Protein AF-B8RJC1-F1 (afdb_monomer_lite)

Secondary structure (DSSP, 8-state):
--TTSS-SSPPPPEEEEEEEE-GGG-EEEEEE---SS---EEEEEEE-TTT--EEEEEEEE-GGGGGPPSS------B-TTSSTTS-HHHHTSHHHHHHHHHHHHT-HHHHHHH---TTTT-SEEEEESS-GGGSSSHHHHHTT-BGGGEEEEEHHHIIIIIHHHHHHHHHHHHHTT--EEEEEEEEEE-EEE-TTS-EEE-EEEE-TT--EEEE-EEEEEEEEEETTTTEE-

Structure (mmCIF, N/CA/C/O backbone):
data_AF-B8RJC1-F1
#
_entry.id   AF-B8RJC1-F1
#
loop_
_atom_site.group_PDB
_atom_site.id
_atom_site.type_symbol
_atom_site.label_atom_id
_atom_site.label_alt_id
_atom_site.label_comp_id
_atom_site.label_asym_id
_atom_site.label_entity_id
_atom_site.label_seq_id
_atom_site.pdbx_PDB_ins_code
_atom_site.Cartn_x
_atom_site.Cartn_y
_atom_site.Cartn_z
_atom_site.occupancy
_atom_site.B_iso_or_equiv
_atom_site.auth_seq_id
_atom_site.auth_comp_id
_atom_site.auth_asym_id
_atom_site.auth_atom_id
_atom_site.pdbx_PDB_model_num
ATOM 1 N N . GLN A 1 1 ? 22.212 25.983 -23.933 1.00 48.56 1 GLN A N 1
ATOM 2 C CA . GLN A 1 1 ? 20.801 25.552 -24.006 1.00 48.56 1 GLN A CA 1
ATOM 3 C C . GLN A 1 1 ? 20.712 24.124 -23.484 1.00 48.56 1 GLN A C 1
ATOM 5 O O . GLN A 1 1 ? 21.034 23.207 -24.217 1.00 48.56 1 GLN A O 1
ATOM 10 N N . PHE A 1 2 ? 20.371 23.936 -22.205 1.00 52.34 2 PHE A N 1
ATOM 11 C CA . PHE A 1 2 ? 20.035 22.615 -21.634 1.00 52.34 2 PHE A CA 1
ATOM 12 C C . PHE A 1 2 ? 18.544 22.512 -21.261 1.00 52.34 2 PHE A C 1
ATOM 14 O O . PHE A 1 2 ? 18.047 21.418 -21.019 1.00 52.34 2 PHE A O 1
ATOM 21 N N . ASN A 1 3 ? 17.812 23.634 -21.297 1.00 53.59 3 ASN A N 1
ATOM 22 C CA . ASN A 1 3 ? 16.386 23.700 -20.961 1.00 53.59 3 ASN A CA 1
ATOM 23 C C . ASN A 1 3 ? 15.475 23.038 -22.012 1.00 53.59 3 ASN A C 1
ATOM 25 O O . ASN A 1 3 ? 14.309 22.787 -21.740 1.00 53.59 3 ASN A O 1
ATOM 29 N N . GLU A 1 4 ? 15.992 22.744 -23.207 1.00 53.72 4 GLU A N 1
ATOM 30 C CA . GLU A 1 4 ? 15.254 22.016 -24.253 1.00 53.72 4 GLU A CA 1
ATOM 31 C C . GLU A 1 4 ? 15.251 20.494 -24.023 1.00 53.72 4 GLU A C 1
ATOM 33 O O . GLU A 1 4 ? 14.452 19.784 -24.624 1.00 53.72 4 GLU A O 1
ATOM 38 N N . PHE A 1 5 ? 16.108 19.994 -23.122 1.00 56.34 5 PHE A N 1
ATOM 39 C CA . PHE A 1 5 ? 16.166 18.582 -22.719 1.00 56.34 5 PHE A CA 1
ATOM 40 C C . PHE A 1 5 ? 15.675 18.349 -21.283 1.00 56.34 5 PHE A C 1
ATOM 42 O O . PHE A 1 5 ? 15.693 17.218 -20.798 1.00 56.34 5 PHE A O 1
ATOM 49 N N . SER A 1 6 ? 15.241 19.400 -20.580 1.00 58.25 6 SER A N 1
ATOM 50 C CA . SER A 1 6 ? 14.630 19.268 -19.259 1.00 58.25 6 SER A CA 1
ATOM 51 C C . SER A 1 6 ? 13.135 19.009 -19.397 1.00 58.25 6 SER A C 1
ATOM 53 O O . SER A 1 6 ? 12.433 19.777 -20.054 1.00 58.25 6 SER A O 1
ATOM 55 N N . CYS A 1 7 ? 12.635 17.959 -18.745 1.00 60.59 7 CYS A N 1
ATOM 56 C CA . CYS A 1 7 ? 11.197 17.772 -18.581 1.00 60.59 7 CYS A CA 1
ATOM 57 C C . CYS A 1 7 ? 10.640 18.964 -17.791 1.00 60.59 7 CYS A C 1
ATOM 59 O O . CYS A 1 7 ? 11.034 19.186 -16.648 1.00 60.59 7 CYS A O 1
ATOM 61 N N . VAL A 1 8 ? 9.757 19.743 -18.417 1.00 60.03 8 VAL A N 1
ATOM 62 C CA . VAL A 1 8 ? 9.096 20.898 -17.783 1.00 60.03 8 VAL A CA 1
ATOM 63 C C . VAL A 1 8 ? 7.964 20.475 -16.846 1.00 60.03 8 VAL A C 1
ATOM 65 O O . VAL A 1 8 ? 7.575 21.239 -15.968 1.00 60.03 8 VAL A O 1
ATOM 68 N N . GLU A 1 9 ? 7.481 19.241 -16.998 1.00 60.94 9 GLU A N 1
ATOM 69 C CA . GLU A 1 9 ? 6.448 18.629 -16.169 1.00 60.94 9 GLU A CA 1
ATOM 70 C C . GLU A 1 9 ? 6.794 17.164 -15.878 1.00 60.94 9 GLU A C 1
ATOM 72 O O . GLU A 1 9 ? 7.501 16.503 -16.645 1.00 60.94 9 GLU A O 1
ATOM 77 N N . ASN A 1 10 ? 6.293 16.648 -14.755 1.00 65.19 10 ASN A N 1
ATOM 78 C CA . ASN A 1 10 ? 6.418 15.230 -14.437 1.00 65.19 10 ASN A CA 1
ATOM 79 C C . ASN A 1 10 ? 5.591 14.409 -15.430 1.00 65.19 10 ASN A C 1
ATOM 81 O O . ASN A 1 10 ? 4.405 14.669 -15.617 1.00 65.19 10 ASN A O 1
ATOM 85 N N . TRP A 1 11 ? 6.188 13.368 -16.012 1.00 69.88 11 TRP A N 1
ATOM 86 C CA . TRP A 1 11 ? 5.412 12.387 -16.765 1.00 69.88 11 TRP A CA 1
ATOM 87 C C . TRP A 1 11 ? 4.542 11.585 -15.792 1.00 69.88 11 TRP A C 1
ATOM 89 O O . TRP A 1 11 ? 5.062 10.875 -14.928 1.00 69.88 11 TRP A O 1
ATOM 99 N N . PHE A 1 12 ? 3.221 11.679 -15.942 1.00 82.69 12 PHE A N 1
ATOM 100 C CA . PHE A 1 12 ? 2.275 10.953 -15.101 1.00 82.69 12 PHE A CA 1
ATOM 101 C C . PHE A 1 12 ? 2.073 9.518 -15.589 1.00 82.69 12 PHE A C 1
ATOM 103 O O . PHE A 1 12 ? 1.817 9.259 -16.765 1.00 82.69 12 PHE A O 1
ATOM 110 N N . SER A 1 13 ? 2.176 8.568 -14.665 1.00 94.06 13 SER A N 1
ATOM 111 C CA . SER A 1 13 ? 1.730 7.196 -14.898 1.00 94.06 13 SER A CA 1
ATOM 112 C C . SER A 1 13 ? 0.217 7.127 -15.098 1.00 94.06 13 SER A C 1
ATOM 114 O O . SER A 1 13 ? -0.514 7.972 -14.581 1.00 94.06 13 SER A O 1
ATOM 116 N N . ALA A 1 14 ? -0.250 6.061 -15.736 1.00 95.56 14 ALA A N 1
ATOM 117 C CA . ALA A 1 14 ? -1.654 5.694 -15.815 1.00 95.56 14 ALA A CA 1
ATOM 118 C C . ALA A 1 14 ? -1.884 4.319 -15.173 1.00 95.56 14 ALA A C 1
ATOM 120 O O . ALA A 1 14 ? -1.008 3.451 -15.198 1.00 95.56 14 ALA A O 1
ATOM 121 N N . ALA A 1 15 ? -3.082 4.125 -14.629 1.00 97.38 15 ALA A N 1
ATOM 122 C CA . ALA A 1 15 ? -3.572 2.839 -14.159 1.00 97.38 15 ALA A CA 1
ATOM 123 C C . ALA A 1 15 ? -4.727 2.394 -15.066 1.00 97.38 15 ALA A C 1
ATOM 125 O O . ALA A 1 15 ? -5.663 3.165 -15.292 1.00 97.38 15 ALA A O 1
ATOM 126 N N . ARG A 1 16 ? -4.680 1.166 -15.592 1.00 96.38 16 ARG A N 1
ATOM 127 C CA . ARG A 1 16 ? -5.733 0.619 -16.460 1.00 96.38 16 ARG A CA 1
ATOM 128 C C . ARG A 1 16 ? -6.291 -0.684 -15.907 1.00 96.38 16 ARG A C 1
ATOM 130 O O . ARG A 1 16 ? -5.550 -1.553 -15.450 1.00 96.38 16 ARG A O 1
ATOM 137 N N . ARG A 1 17 ? -7.617 -0.812 -15.961 1.00 96.88 17 ARG A N 1
ATOM 138 C CA . ARG A 1 17 ? -8.324 -2.037 -15.577 1.00 96.88 17 ARG A CA 1
ATOM 139 C C . ARG A 1 17 ? -8.076 -3.126 -16.609 1.00 96.88 17 ARG A C 1
ATOM 141 O O . ARG A 1 17 ? -7.995 -2.843 -17.804 1.00 96.88 17 ARG A O 1
ATOM 148 N N . THR A 1 18 ? -8.027 -4.365 -16.148 1.00 97.12 18 THR A N 1
ATOM 149 C CA . THR A 1 18 ? -8.069 -5.543 -17.013 1.00 97.12 18 THR A CA 1
ATOM 150 C C . THR A 1 18 ? -9.316 -6.367 -16.701 1.00 97.12 18 THR A C 1
ATOM 152 O O . THR A 1 18 ? -9.978 -6.150 -15.689 1.00 97.12 18 THR A O 1
ATOM 155 N N . ASN A 1 19 ? -9.615 -7.347 -17.554 1.00 95.88 19 ASN A N 1
ATOM 156 C CA . ASN A 1 19 ? -10.651 -8.350 -17.288 1.00 95.88 19 ASN A CA 1
ATOM 157 C C . ASN A 1 19 ? -10.072 -9.630 -16.661 1.00 95.88 19 ASN A C 1
ATOM 159 O O . ASN A 1 19 ? -10.731 -10.666 -16.668 1.00 95.88 19 ASN A O 1
ATOM 163 N N . VAL A 1 20 ? -8.824 -9.590 -16.180 1.00 98.06 20 VAL A N 1
ATOM 164 C CA . VAL A 1 20 ? -8.157 -10.755 -15.596 1.00 98.06 20 VAL A CA 1
ATOM 165 C C . VAL A 1 20 ? -8.550 -10.843 -14.120 1.00 98.06 20 VAL A C 1
ATOM 167 O O . VAL A 1 20 ? -8.186 -9.947 -13.352 1.00 98.06 20 VAL A O 1
ATOM 170 N N . PRO A 1 21 ? -9.298 -11.880 -13.704 1.00 97.75 21 PRO A N 1
ATOM 171 C CA . PRO A 1 21 ? -9.611 -12.079 -12.298 1.00 97.75 21 PRO A CA 1
ATOM 172 C C . PRO A 1 21 ? -8.352 -12.462 -11.517 1.00 97.75 21 PRO A C 1
ATOM 174 O O . PRO A 1 21 ? -7.429 -13.078 -12.051 1.00 97.75 21 PRO A O 1
ATOM 177 N N . CYS A 1 22 ? -8.344 -12.120 -10.237 1.00 96.06 22 CYS A N 1
ATOM 178 C CA . CYS A 1 22 ? -7.376 -12.613 -9.268 1.00 96.06 22 CYS A CA 1
ATOM 179 C C . CYS A 1 22 ? -8.115 -13.040 -7.985 1.00 96.06 22 CYS A C 1
ATOM 181 O O . CYS A 1 22 ? -9.230 -13.560 -8.057 1.00 96.06 22 CYS A O 1
ATOM 183 N N . GLU A 1 23 ? -7.498 -12.877 -6.819 1.00 91.62 23 GLU A N 1
ATOM 184 C CA . GLU A 1 23 ? -7.996 -13.411 -5.550 1.00 91.62 23 GLU A CA 1
ATOM 185 C C . GLU A 1 23 ? -9.332 -12.793 -5.109 1.00 91.62 23 GLU A C 1
ATOM 187 O O . GLU A 1 23 ? -9.572 -11.607 -5.289 1.00 91.62 23 GLU A O 1
ATOM 192 N N . GLN A 1 24 ? -10.203 -13.593 -4.485 1.00 91.06 24 GLN A N 1
ATOM 193 C CA . GLN A 1 24 ? -11.371 -13.112 -3.719 1.00 91.06 24 GLN A CA 1
ATOM 194 C C . GLN A 1 24 ? -12.294 -12.109 -4.451 1.00 91.06 24 GLN A C 1
ATOM 196 O O . GLN A 1 24 ? -12.854 -11.192 -3.847 1.00 91.06 24 GLN A O 1
ATOM 201 N N . GLY A 1 25 ? -12.489 -12.290 -5.761 1.00 92.81 25 GLY A N 1
ATOM 202 C CA . GLY A 1 25 ? -13.344 -11.413 -6.573 1.00 92.81 25 GLY A CA 1
ATOM 203 C C . GLY A 1 25 ? -12.689 -10.086 -6.971 1.00 92.81 25 GLY A C 1
ATOM 204 O O . GLY A 1 25 ? -13.373 -9.199 -7.481 1.00 92.81 25 GLY A O 1
ATOM 205 N N . ALA A 1 26 ? -11.382 -9.949 -6.752 1.00 97.44 26 ALA A N 1
ATOM 206 C CA . ALA A 1 26 ? -10.564 -8.869 -7.276 1.00 97.44 26 ALA A CA 1
ATOM 207 C C . ALA A 1 26 ? -10.198 -9.098 -8.751 1.00 97.44 26 ALA A C 1
ATOM 209 O O . ALA A 1 26 ? -10.334 -10.193 -9.309 1.00 97.44 26 ALA A O 1
ATOM 210 N N . THR A 1 27 ? -9.690 -8.046 -9.384 1.00 98.19 27 THR A N 1
ATOM 211 C CA . THR A 1 27 ? -9.190 -8.087 -10.763 1.00 98.19 27 THR A CA 1
ATOM 212 C C . THR A 1 27 ? -7.859 -7.366 -10.869 1.00 98.19 27 THR A C 1
ATOM 214 O O . THR A 1 27 ? -7.578 -6.446 -10.098 1.00 98.19 27 THR A O 1
ATOM 217 N N . ILE A 1 28 ? -7.060 -7.747 -11.860 1.00 98.62 28 ILE A N 1
ATOM 218 C CA . ILE A 1 28 ? -5.773 -7.110 -12.106 1.00 98.62 28 ILE A CA 1
ATOM 219 C C . ILE A 1 28 ? -5.964 -5.688 -12.642 1.00 98.62 28 ILE A C 1
ATOM 221 O O . ILE A 1 28 ? -6.691 -5.453 -13.614 1.00 98.62 28 ILE A O 1
ATO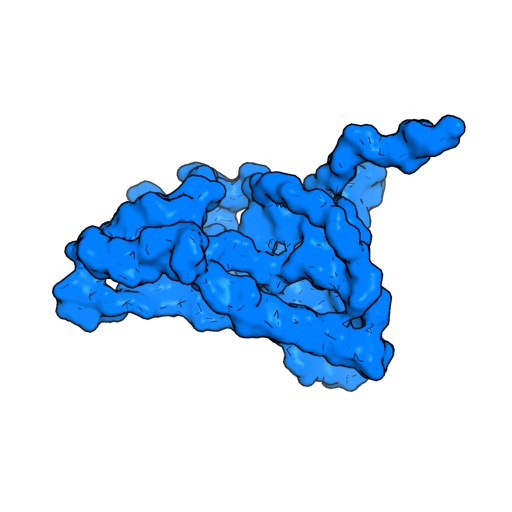M 225 N N . VAL A 1 29 ? -5.252 -4.752 -12.025 1.00 98.62 29 VAL A N 1
ATOM 226 C CA . VAL A 1 29 ? -5.013 -3.393 -12.505 1.00 98.62 29 VAL A CA 1
ATOM 227 C C . VAL A 1 29 ? -3.541 -3.274 -12.873 1.00 98.62 29 VAL A C 1
ATOM 229 O O . VAL A 1 29 ? -2.670 -3.657 -12.097 1.00 98.62 29 VAL A O 1
ATOM 232 N N . GLU A 1 30 ? -3.254 -2.731 -14.050 1.00 98.56 30 GLU A N 1
ATOM 233 C CA . GLU A 1 30 ? -1.883 -2.501 -14.505 1.00 98.56 30 GLU A CA 1
ATOM 234 C C . GLU A 1 30 ? -1.521 -1.028 -14.322 1.00 98.56 30 GLU A C 1
ATOM 236 O O . GLU A 1 30 ? -2.256 -0.151 -14.786 1.00 98.56 30 GLU A O 1
ATOM 241 N N . VAL A 1 31 ? -0.373 -0.748 -13.701 1.00 98.38 31 VAL A N 1
ATOM 242 C CA . VAL A 1 31 ? 0.194 0.606 -13.627 1.00 98.38 31 VAL A CA 1
ATOM 243 C C . VAL A 1 31 ? 1.404 0.701 -14.549 1.00 98.38 31 VAL A C 1
ATOM 245 O O . VAL A 1 31 ? 2.274 -0.175 -14.568 1.00 98.38 31 VAL A O 1
ATOM 248 N N . GLY A 1 32 ? 1.455 1.773 -15.334 1.00 97.25 32 GLY A N 1
ATOM 249 C CA . GLY A 1 32 ? 2.474 1.990 -16.353 1.00 97.25 32 GLY A CA 1
ATOM 250 C C . GLY A 1 32 ? 2.366 3.369 -16.987 1.00 97.25 32 GLY A C 1
ATOM 251 O O . GLY A 1 32 ? 1.885 4.316 -16.366 1.00 97.25 32 GLY A O 1
ATOM 252 N N . PHE A 1 33 ? 2.811 3.483 -18.235 1.00 95.50 33 PHE A N 1
ATOM 253 C CA . PHE A 1 33 ? 2.815 4.743 -18.978 1.00 95.50 33 PHE A CA 1
ATOM 254 C C . PHE A 1 33 ? 2.019 4.603 -20.270 1.00 95.50 33 PHE A C 1
ATOM 256 O O . PHE A 1 33 ? 2.311 3.734 -21.087 1.00 95.50 33 PHE A O 1
ATOM 263 N N . ASP A 1 34 ? 1.023 5.457 -20.476 1.00 92.19 34 ASP A N 1
ATOM 264 C CA . ASP A 1 34 ? 0.298 5.488 -21.744 1.00 92.19 34 ASP A CA 1
ATOM 265 C C . ASP A 1 34 ? 1.141 6.205 -22.811 1.00 92.19 34 ASP A C 1
ATOM 267 O O . ASP A 1 34 ? 1.479 7.380 -22.671 1.00 92.19 34 ASP A O 1
ATOM 271 N N . MET A 1 35 ? 1.523 5.474 -23.862 1.00 90.75 35 MET A N 1
ATOM 272 C CA . MET A 1 35 ? 2.227 5.995 -25.038 1.00 90.75 35 MET A CA 1
ATOM 273 C C . MET A 1 35 ? 1.424 5.738 -26.323 1.00 90.75 35 MET A C 1
ATOM 275 O O . MET A 1 35 ? 1.998 5.489 -27.389 1.00 90.75 35 MET A O 1
ATOM 279 N N . GLY A 1 36 ? 0.092 5.729 -26.227 1.00 89.75 36 GLY A N 1
ATOM 280 C CA . GLY A 1 36 ? -0.821 5.457 -27.332 1.00 89.75 36 GLY A CA 1
ATOM 281 C C . GLY A 1 36 ? -0.914 3.963 -27.628 1.00 89.75 36 GLY A C 1
ATOM 282 O O . GLY A 1 36 ? -1.686 3.240 -27.011 1.00 89.75 36 GLY A O 1
ATOM 283 N N . THR A 1 37 ? -0.125 3.462 -28.581 1.00 92.88 37 THR A N 1
ATOM 284 C CA . THR A 1 37 ? -0.177 2.034 -28.961 1.00 92.88 37 THR A CA 1
ATOM 285 C C . THR A 1 37 ? 0.596 1.120 -28.011 1.00 92.88 37 THR A C 1
ATOM 287 O O . THR A 1 37 ? 0.511 -0.103 -28.120 1.00 92.88 37 THR A O 1
ATOM 290 N N . ARG A 1 38 ? 1.377 1.694 -27.089 1.00 94.00 38 ARG A N 1
ATOM 291 C CA . ARG A 1 38 ? 2.201 0.961 -26.124 1.00 94.00 38 ARG A CA 1
ATOM 292 C C . ARG A 1 38 ? 1.856 1.383 -24.709 1.00 94.00 38 ARG A C 1
ATOM 294 O O . ARG A 1 38 ? 1.623 2.557 -24.448 1.00 94.00 38 ARG A O 1
ATOM 301 N N . PHE A 1 39 ? 1.933 0.416 -23.804 1.00 95.38 39 PHE A N 1
ATOM 302 C CA . PHE A 1 39 ? 1.795 0.633 -22.372 1.00 95.38 39 PHE A CA 1
ATOM 303 C C . PHE A 1 39 ? 2.937 -0.087 -21.650 1.00 95.38 39 PHE A C 1
ATOM 305 O O . PHE A 1 39 ? 2.794 -1.269 -21.328 1.00 95.38 39 PHE A O 1
ATOM 312 N N . PRO A 1 40 ? 4.109 0.553 -21.461 1.00 95.50 40 PRO A N 1
ATOM 313 C CA . PRO A 1 40 ? 5.158 0.013 -20.615 1.00 95.50 40 PRO A CA 1
ATOM 314 C C . PRO A 1 40 ? 4.626 -0.070 -19.192 1.00 95.50 40 PRO A C 1
ATOM 316 O O . PRO A 1 40 ? 4.534 0.925 -18.472 1.00 95.50 40 PRO A O 1
ATOM 319 N N . LYS A 1 41 ? 4.212 -1.278 -18.834 1.00 96.56 41 LYS A N 1
ATOM 320 C CA . LYS A 1 41 ? 3.767 -1.634 -17.500 1.00 96.56 41 LYS A CA 1
ATOM 321 C C . LYS A 1 41 ? 4.971 -1.768 -16.580 1.00 96.56 41 LYS A C 1
ATOM 323 O O . LYS A 1 41 ? 6.001 -2.293 -16.996 1.00 96.56 41 LYS A O 1
ATOM 328 N N . ILE A 1 42 ? 4.808 -1.341 -15.334 1.00 97.31 42 ILE A N 1
ATOM 329 C CA . ILE A 1 42 ? 5.830 -1.495 -14.294 1.00 97.31 42 ILE A CA 1
ATOM 330 C C . ILE A 1 42 ? 5.362 -2.363 -13.125 1.00 97.31 42 ILE A C 1
ATOM 332 O O . ILE A 1 42 ? 6.198 -2.946 -12.445 1.00 97.31 42 ILE A O 1
ATOM 336 N N . MET A 1 43 ? 4.049 -2.480 -12.902 1.00 98.31 43 MET A N 1
ATOM 337 C CA . MET A 1 43 ? 3.496 -3.377 -11.888 1.00 98.31 43 MET A CA 1
ATOM 338 C C . MET A 1 43 ? 2.065 -3.814 -12.207 1.00 98.31 43 MET A C 1
ATOM 340 O O . MET A 1 43 ? 1.293 -3.063 -12.813 1.00 98.31 43 MET A O 1
ATOM 344 N N . ASP A 1 44 ? 1.731 -5.024 -11.765 1.00 98.69 44 ASP A N 1
ATOM 345 C CA . ASP A 1 44 ? 0.367 -5.552 -11.689 1.00 98.69 44 ASP A CA 1
ATOM 346 C C . ASP A 1 44 ? -0.134 -5.470 -10.250 1.00 98.69 44 ASP A C 1
ATOM 348 O O . ASP A 1 44 ? 0.621 -5.735 -9.318 1.00 98.69 44 ASP A O 1
ATOM 352 N N . ILE A 1 45 ? -1.411 -5.155 -10.068 1.00 98.69 45 ILE A N 1
ATOM 353 C CA . ILE A 1 45 ? -2.045 -4.992 -8.759 1.00 98.69 45 ILE A CA 1
ATOM 354 C C . ILE A 1 45 ? -3.320 -5.828 -8.740 1.00 98.69 45 ILE A C 1
ATOM 356 O O . ILE A 1 45 ? -4.212 -5.609 -9.557 1.00 98.69 45 ILE A O 1
ATOM 360 N N . CYS A 1 46 ? -3.436 -6.762 -7.800 1.00 98.44 46 CYS A N 1
ATOM 361 C CA . CYS A 1 46 ? -4.682 -7.482 -7.560 1.00 98.44 46 CYS A CA 1
ATOM 362 C C . CYS A 1 46 ? -5.588 -6.657 -6.636 1.00 98.44 46 CYS A C 1
ATOM 364 O O . CYS A 1 46 ? -5.408 -6.663 -5.418 1.00 98.44 46 CYS A O 1
ATOM 366 N N . HIS A 1 47 ? -6.533 -5.917 -7.224 1.00 98.19 47 HIS A N 1
ATOM 367 C CA . HIS A 1 47 ? -7.334 -4.918 -6.514 1.00 98.19 47 HIS A CA 1
ATOM 368 C C . HIS A 1 47 ? -8.798 -5.334 -6.356 1.00 98.19 47 HIS A C 1
ATOM 370 O O . HIS A 1 47 ? -9.482 -5.656 -7.334 1.00 98.19 47 HIS A O 1
ATOM 376 N N . ASN A 1 48 ? -9.298 -5.268 -5.123 1.00 97.31 48 ASN A N 1
ATOM 377 C CA . ASN A 1 48 ? -10.696 -5.508 -4.803 1.00 97.31 48 ASN A CA 1
ATOM 378 C C . ASN A 1 48 ? -11.480 -4.186 -4.742 1.00 97.31 48 ASN A C 1
ATOM 380 O O . ASN A 1 48 ? -11.379 -3.429 -3.778 1.00 97.31 48 ASN A O 1
ATOM 384 N N . TYR A 1 49 ? -12.332 -3.934 -5.738 1.00 96.25 49 TYR A N 1
ATOM 385 C CA . TYR A 1 49 ? -13.140 -2.707 -5.810 1.00 96.25 49 TYR A CA 1
ATOM 386 C C . TYR A 1 49 ? -14.194 -2.570 -4.706 1.00 96.25 49 TYR A C 1
ATOM 388 O O . TYR A 1 49 ? -14.706 -1.474 -4.483 1.00 96.25 49 TYR A O 1
ATOM 396 N N . ARG A 1 50 ? -14.557 -3.668 -4.034 1.00 95.62 50 ARG A N 1
ATOM 397 C CA . ARG A 1 50 ? -15.583 -3.666 -2.987 1.00 95.62 50 ARG A CA 1
ATOM 398 C C . ARG A 1 50 ? -14.989 -3.353 -1.620 1.00 95.62 50 ARG A C 1
ATOM 400 O O . ARG A 1 50 ? -15.588 -2.588 -0.872 1.00 95.62 50 ARG A O 1
ATOM 407 N N . THR A 1 51 ? -13.836 -3.940 -1.303 1.00 96.44 51 THR A N 1
ATOM 408 C CA . THR A 1 51 ? -13.174 -3.809 0.007 1.00 96.44 51 THR A CA 1
ATOM 409 C C . THR A 1 51 ? -11.981 -2.856 -0.010 1.00 96.44 51 THR A C 1
ATOM 411 O O . THR A 1 51 ? -11.435 -2.552 1.044 1.00 96.44 51 THR A O 1
ATOM 414 N N . PHE A 1 52 ? -11.565 -2.367 -1.181 1.00 97.31 52 PHE A N 1
ATOM 415 C CA . PHE A 1 52 ? -10.357 -1.556 -1.402 1.00 97.31 52 PHE A CA 1
ATOM 416 C C . PHE A 1 52 ? -9.048 -2.222 -0.973 1.00 97.31 52 PHE A C 1
ATOM 418 O O . PHE A 1 52 ? -8.026 -1.549 -0.849 1.00 97.31 52 PHE A O 1
ATOM 425 N N . GLU A 1 53 ? -9.068 -3.535 -0.763 1.00 96.00 53 GLU A N 1
ATOM 426 C CA . GLU A 1 53 ? -7.872 -4.314 -0.488 1.00 96.00 53 GLU A CA 1
ATOM 427 C C . GLU A 1 53 ? -7.043 -4.495 -1.766 1.00 96.00 53 GLU A C 1
ATOM 429 O O . GLU A 1 53 ? -7.574 -4.758 -2.849 1.00 96.00 53 GLU A O 1
ATOM 434 N N . ASN A 1 54 ? -5.727 -4.363 -1.620 1.00 96.88 54 ASN A N 1
ATOM 435 C CA . ASN A 1 54 ? -4.747 -4.687 -2.648 1.00 96.88 54 ASN A CA 1
ATOM 436 C C . ASN A 1 54 ? -4.051 -5.984 -2.212 1.00 96.88 54 ASN A C 1
ATOM 438 O O . ASN A 1 54 ? -3.113 -5.941 -1.419 1.00 96.88 54 ASN A O 1
ATOM 442 N N . HIS A 1 55 ? -4.540 -7.139 -2.673 1.00 96.31 55 HIS A N 1
ATOM 443 C CA . HIS A 1 55 ? -4.110 -8.445 -2.150 1.00 96.31 55 HIS A CA 1
ATOM 444 C C . HIS A 1 55 ? -2.618 -8.706 -2.380 1.00 96.31 55 HIS A C 1
ATOM 446 O O . HIS A 1 55 ? -1.916 -9.212 -1.500 1.00 96.31 55 HIS A O 1
ATOM 452 N N . TRP A 1 56 ? -2.139 -8.351 -3.569 1.00 97.88 56 TRP A N 1
ATOM 453 C CA . TRP A 1 56 ? -0.730 -8.393 -3.917 1.00 97.88 56 TRP A CA 1
ATOM 454 C C . TRP A 1 56 ? -0.424 -7.454 -5.075 1.00 97.88 56 TRP A C 1
ATOM 456 O O . TRP A 1 56 ? -1.298 -7.081 -5.864 1.00 97.88 56 TRP A O 1
ATOM 466 N N . ILE A 1 57 ? 0.852 -7.113 -5.180 1.00 98.62 57 ILE A N 1
ATOM 467 C CA . ILE A 1 57 ? 1.444 -6.320 -6.241 1.00 98.62 57 ILE A CA 1
ATOM 468 C C . ILE A 1 57 ? 2.652 -7.064 -6.761 1.00 98.62 57 ILE A C 1
ATOM 470 O O . ILE A 1 57 ? 3.507 -7.506 -5.994 1.00 98.62 57 ILE A O 1
ATOM 474 N N . LYS A 1 58 ? 2.699 -7.197 -8.080 1.00 98.62 58 LYS A N 1
ATOM 475 C CA . LYS A 1 58 ? 3.759 -7.882 -8.796 1.00 98.62 58 LYS A CA 1
ATOM 476 C C . LYS A 1 58 ? 4.609 -6.867 -9.544 1.00 98.62 58 LYS A C 1
ATOM 478 O O . LYS A 1 58 ? 4.094 -6.131 -10.382 1.00 98.62 58 LYS A O 1
ATOM 483 N N . HIS A 1 59 ? 5.907 -6.883 -9.280 1.00 98.31 59 HIS A N 1
ATOM 484 C CA . HIS A 1 59 ? 6.931 -6.171 -10.048 1.00 98.31 59 HIS A CA 1
ATOM 485 C C . HIS A 1 59 ? 8.187 -7.050 -10.148 1.00 98.31 59 HIS A C 1
ATOM 487 O O . HIS A 1 59 ? 8.131 -8.245 -9.856 1.00 98.31 59 HIS A O 1
ATOM 493 N N . GLU A 1 60 ? 9.316 -6.504 -10.592 1.00 97.06 60 GLU A N 1
ATOM 494 C CA . GLU A 1 60 ? 10.576 -7.246 -10.686 1.00 97.06 60 GLU A CA 1
ATOM 495 C C . GLU A 1 60 ? 11.691 -6.595 -9.869 1.00 97.06 60 GLU A C 1
ATOM 497 O O . GLU A 1 60 ? 11.642 -5.402 -9.579 1.00 97.06 60 GLU A O 1
ATOM 502 N N . PHE A 1 61 ? 12.706 -7.393 -9.540 1.00 97.25 61 PHE A N 1
ATOM 503 C CA . PHE A 1 61 ? 14.037 -6.915 -9.196 1.00 97.25 61 PHE A CA 1
ATOM 504 C C . PHE A 1 61 ? 15.075 -7.544 -10.121 1.00 97.25 61 PHE A C 1
ATOM 506 O O . PHE A 1 61 ? 14.989 -8.706 -10.515 1.00 97.25 61 PHE A O 1
ATOM 513 N N . HIS A 1 62 ? 16.110 -6.768 -10.405 1.00 94.81 62 HIS A N 1
ATOM 514 C CA . HIS A 1 62 ? 17.367 -7.212 -10.995 1.00 94.81 62 HIS A CA 1
ATOM 515 C C . HIS A 1 62 ? 18.496 -6.334 -10.453 1.00 94.81 62 HIS A C 1
ATOM 517 O O . HIS A 1 62 ? 18.225 -5.310 -9.830 1.00 94.81 62 HIS A O 1
ATOM 523 N N . VAL A 1 63 ? 19.753 -6.678 -10.737 1.00 94.44 63 VAL A N 1
ATOM 524 C CA . VAL A 1 63 ? 20.949 -6.042 -10.145 1.00 94.44 63 VAL A CA 1
ATOM 525 C C . VAL A 1 63 ? 20.951 -4.505 -10.098 1.00 94.44 63 VAL A C 1
ATOM 527 O O . VAL A 1 63 ? 21.441 -3.926 -9.137 1.00 94.44 63 VAL A O 1
ATOM 530 N N . ALA A 1 64 ? 20.359 -3.822 -11.082 1.00 94.25 64 ALA A N 1
ATOM 531 C CA . ALA A 1 64 ? 20.348 -2.358 -11.122 1.00 94.25 64 ALA A CA 1
ATOM 532 C C . ALA A 1 64 ? 19.375 -1.709 -10.120 1.00 94.25 64 ALA A C 1
ATOM 534 O O . ALA A 1 64 ? 19.447 -0.502 -9.910 1.00 94.25 64 ALA A O 1
ATOM 535 N N . HIS A 1 65 ? 18.482 -2.482 -9.496 1.00 93.44 65 HIS A N 1
ATOM 536 C CA . HIS A 1 65 ? 17.514 -1.974 -8.523 1.00 93.44 65 HIS A CA 1
ATOM 537 C C . HIS A 1 65 ? 18.166 -1.474 -7.228 1.00 93.44 65 HIS A C 1
ATOM 539 O O . HIS A 1 65 ? 17.600 -0.609 -6.576 1.00 93.44 65 HIS A O 1
ATOM 545 N N . ASP A 1 66 ? 19.371 -1.940 -6.884 1.00 93.25 66 ASP A N 1
ATOM 546 C CA . ASP A 1 66 ? 20.151 -1.399 -5.755 1.00 93.25 66 ASP A CA 1
ATOM 547 C C . ASP A 1 66 ? 20.770 -0.023 -6.089 1.00 93.25 66 ASP A C 1
ATOM 549 O O . ASP A 1 66 ? 21.125 0.753 -5.208 1.00 93.25 66 ASP A O 1
ATOM 553 N N . GLY A 1 67 ? 20.832 0.323 -7.381 1.00 93.81 67 GLY A N 1
ATOM 554 C CA . GLY A 1 67 ? 21.285 1.615 -7.901 1.00 93.81 67 GLY A CA 1
ATOM 555 C C . GLY A 1 67 ? 20.147 2.569 -8.276 1.00 93.81 67 GLY A C 1
ATOM 556 O O . GLY A 1 67 ? 20.318 3.377 -9.191 1.00 93.81 67 GLY A O 1
ATOM 557 N N . PHE A 1 68 ? 18.978 2.459 -7.636 1.00 95.50 68 PHE A N 1
ATOM 558 C CA . PHE A 1 68 ? 17.820 3.309 -7.924 1.00 95.50 68 PHE A CA 1
ATOM 559 C C . PHE A 1 68 ? 18.124 4.810 -7.756 1.00 95.50 68 PHE A C 1
ATOM 561 O O . PHE A 1 68 ? 18.954 5.226 -6.941 1.00 95.50 68 PHE A O 1
ATOM 568 N N . GLN A 1 69 ? 17.427 5.647 -8.528 1.00 95.44 69 GLN A N 1
ATOM 569 C CA . GLN A 1 69 ? 17.623 7.094 -8.522 1.00 95.44 69 GLN A CA 1
ATOM 570 C C . GLN A 1 69 ? 17.303 7.701 -7.146 1.00 95.44 69 GLN A C 1
ATOM 572 O O . GLN A 1 69 ? 16.233 7.474 -6.584 1.00 95.44 69 GLN A O 1
ATOM 577 N N . GLN A 1 70 ? 18.213 8.530 -6.634 1.00 94.88 70 GLN A N 1
ATOM 578 C CA . GLN A 1 70 ? 18.055 9.240 -5.362 1.00 94.88 70 GLN A CA 1
ATOM 579 C C . GLN A 1 70 ? 17.493 10.651 -5.561 1.00 94.88 70 GLN A C 1
ATOM 581 O O . GLN A 1 70 ? 17.596 11.233 -6.642 1.00 94.88 70 GLN A O 1
ATOM 586 N N . GLY A 1 71 ? 16.921 11.224 -4.498 1.00 92.19 71 GLY A N 1
ATOM 587 C CA . GLY A 1 71 ? 16.486 12.626 -4.487 1.00 92.19 71 GLY A CA 1
ATOM 588 C C . GLY A 1 71 ? 15.320 12.944 -5.429 1.00 92.19 71 GLY A C 1
ATOM 589 O O . GLY A 1 71 ? 15.140 14.097 -5.809 1.00 92.19 71 GLY A O 1
ATOM 590 N N . VAL A 1 72 ? 14.531 11.938 -5.823 1.00 90.44 72 VAL A N 1
ATOM 591 C CA . VAL A 1 72 ? 13.381 12.117 -6.719 1.00 90.44 72 VAL A CA 1
ATOM 592 C C . VAL A 1 72 ? 12.250 12.843 -5.980 1.00 90.44 72 VAL A C 1
ATOM 594 O O . VAL A 1 72 ? 11.741 12.288 -4.993 1.00 90.44 72 VAL A O 1
ATOM 597 N N . PRO A 1 73 ? 11.798 14.023 -6.460 1.00 88.94 73 PRO A N 1
ATOM 598 C CA . PRO A 1 73 ? 10.671 14.742 -5.877 1.00 88.94 73 PRO A CA 1
ATOM 599 C C . PRO A 1 73 ? 9.445 13.844 -5.745 1.00 88.94 73 PRO A C 1
ATOM 601 O O . PRO A 1 73 ? 9.123 13.085 -6.658 1.00 88.94 73 PRO A O 1
ATOM 604 N N . ARG A 1 74 ? 8.772 13.922 -4.597 1.00 88.88 74 ARG A N 1
ATOM 605 C CA . ARG A 1 74 ? 7.617 13.083 -4.277 1.00 88.88 74 ARG A CA 1
ATOM 606 C C . ARG A 1 74 ? 6.319 13.864 -4.533 1.00 88.88 74 ARG A C 1
ATOM 608 O O . ARG A 1 74 ? 6.038 14.769 -3.751 1.00 88.88 74 ARG A O 1
ATOM 615 N N . PRO A 1 75 ? 5.546 13.545 -5.588 1.00 91.44 75 PRO A N 1
ATOM 616 C CA . PRO A 1 75 ? 4.231 14.141 -5.804 1.00 91.44 75 PRO A CA 1
ATOM 617 C C . PRO A 1 75 ? 3.177 13.578 -4.834 1.00 91.44 75 PRO A C 1
ATOM 619 O O . PRO A 1 75 ? 3.461 12.709 -4.002 1.00 91.44 75 PRO A O 1
ATOM 622 N N . ASP A 1 76 ? 1.953 14.089 -4.950 1.00 93.12 76 ASP A N 1
ATOM 623 C CA . ASP A 1 76 ? 0.797 13.599 -4.201 1.00 93.12 76 ASP A CA 1
ATOM 624 C C . ASP A 1 76 ? 0.325 12.216 -4.668 1.00 93.12 76 ASP A C 1
ATOM 626 O O . ASP A 1 76 ? 0.684 11.728 -5.738 1.00 93.12 76 ASP A O 1
ATOM 630 N N . TRP A 1 77 ? -0.504 11.580 -3.838 1.00 95.94 77 TRP A N 1
ATOM 631 C CA . TRP A 1 77 ? -1.090 10.280 -4.146 1.00 95.94 77 TRP A CA 1
ATOM 632 C C . TRP A 1 77 ? -2.251 10.384 -5.140 1.00 95.94 77 TRP A C 1
ATOM 634 O O . TRP A 1 77 ? -3.092 11.280 -5.050 1.00 95.94 77 TRP A O 1
ATOM 644 N N . HIS A 1 78 ? -2.353 9.399 -6.027 1.00 94.75 78 HIS A N 1
ATOM 645 C CA . HIS A 1 78 ? -3.390 9.283 -7.043 1.00 94.75 78 HIS A CA 1
ATOM 646 C C . HIS A 1 78 ? -4.410 8.201 -6.669 1.00 94.75 78 HIS A C 1
ATOM 648 O O . HIS A 1 78 ? -4.062 7.049 -6.411 1.00 94.75 78 HIS A O 1
ATOM 654 N N . GLN A 1 79 ? -5.691 8.566 -6.648 1.00 95.38 79 GLN A N 1
ATOM 655 C CA . GLN A 1 79 ? -6.791 7.622 -6.409 1.00 95.38 79 GLN A CA 1
ATOM 656 C C . GLN A 1 79 ? -7.438 7.145 -7.713 1.00 95.38 79 GLN A C 1
ATOM 658 O O . GLN A 1 79 ? -7.859 5.996 -7.806 1.00 95.38 79 GLN A O 1
ATOM 663 N N . GLY A 1 80 ? -7.539 8.024 -8.716 1.00 93.75 80 GLY A N 1
ATOM 664 C CA . GLY A 1 80 ? -8.389 7.778 -9.880 1.00 93.75 80 GLY A CA 1
ATOM 665 C C . GLY A 1 80 ? -9.830 7.470 -9.458 1.00 93.75 80 GLY A C 1
ATOM 666 O O . GLY A 1 80 ? -10.355 8.061 -8.516 1.00 93.75 80 GLY A O 1
ATOM 667 N N . ASP A 1 81 ? -10.448 6.508 -10.133 1.00 94.50 81 ASP A N 1
ATOM 668 C CA . ASP A 1 81 ? -11.797 6.005 -9.861 1.00 94.50 81 ASP A CA 1
ATOM 669 C C . ASP A 1 81 ? -11.782 4.592 -9.236 1.00 94.50 81 ASP A C 1
ATOM 671 O O . ASP A 1 81 ? -12.771 3.863 -9.335 1.00 94.50 81 ASP A O 1
ATOM 675 N N . PHE A 1 82 ? -10.657 4.175 -8.639 1.00 96.94 82 PHE A N 1
ATOM 676 C CA . PHE A 1 82 ? -10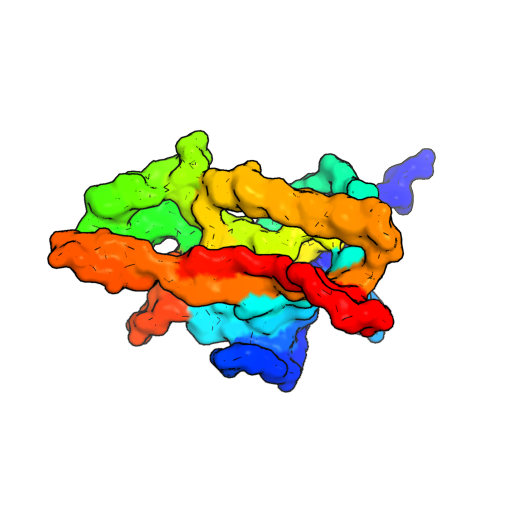.467 2.811 -8.130 1.00 96.94 82 PHE A CA 1
ATOM 677 C C . PHE A 1 82 ? -11.114 2.590 -6.756 1.00 96.94 82 PHE A C 1
ATOM 679 O O . PHE A 1 82 ? -11.758 1.569 -6.544 1.00 96.94 82 PHE A O 1
ATOM 686 N N . GLN A 1 83 ? -11.043 3.572 -5.855 1.00 96.44 83 GLN A N 1
ATOM 687 C CA . GLN A 1 83 ? -11.717 3.542 -4.552 1.00 96.44 83 GLN A CA 1
ATOM 688 C C . GLN A 1 83 ? -12.918 4.496 -4.542 1.00 96.44 83 GLN A C 1
ATOM 690 O O . GLN A 1 83 ? -12.814 5.657 -4.147 1.00 96.44 83 GLN A O 1
ATOM 695 N N . GLN A 1 84 ? -14.066 4.042 -5.044 1.00 94.69 84 GLN A N 1
ATOM 696 C CA . GLN A 1 84 ? -15.223 4.915 -5.274 1.00 94.69 84 GLN A CA 1
ATOM 697 C C . GLN A 1 84 ? -16.016 5.250 -4.002 1.00 94.69 84 GLN A C 1
ATOM 699 O O . GLN A 1 84 ? -16.137 4.457 -3.069 1.00 94.69 84 GLN A O 1
ATOM 704 N N . GLY A 1 85 ? -16.612 6.443 -3.979 1.00 94.31 85 GLY A N 1
ATOM 705 C CA . GLY A 1 85 ? -17.479 6.884 -2.882 1.00 94.31 85 GLY A CA 1
ATOM 706 C C . GLY A 1 85 ? -16.740 7.312 -1.610 1.00 94.31 85 GLY A C 1
ATOM 707 O O . GLY A 1 85 ? -17.389 7.565 -0.600 1.00 94.31 85 GLY A O 1
ATOM 708 N N . VAL A 1 86 ? -15.407 7.409 -1.646 1.00 96.19 86 VAL A N 1
ATOM 709 C CA . VAL A 1 86 ? -14.580 7.907 -0.537 1.00 96.19 86 VAL A CA 1
ATOM 710 C C . VAL A 1 86 ? -13.461 8.807 -1.045 1.00 96.19 86 VAL A C 1
ATOM 712 O O . VAL A 1 86 ? -13.001 8.682 -2.178 1.00 96.19 86 VAL A O 1
ATOM 715 N N . ASN A 1 87 ? -12.985 9.694 -0.175 1.00 97.12 87 ASN A N 1
ATOM 716 C CA . ASN A 1 87 ? -11.693 10.346 -0.342 1.00 97.12 87 ASN A CA 1
ATOM 717 C C . ASN A 1 87 ? -10.663 9.541 0.458 1.00 97.12 87 ASN A C 1
ATOM 719 O O . ASN A 1 87 ? -10.586 9.693 1.677 1.00 97.12 87 ASN A O 1
ATOM 723 N N . VAL A 1 88 ? -9.886 8.683 -0.210 1.00 97.62 88 VAL A N 1
ATOM 724 C CA . VAL A 1 88 ? -8.936 7.785 0.467 1.00 97.62 88 VAL A CA 1
ATOM 725 C C . VAL A 1 88 ? -7.881 8.580 1.227 1.00 97.62 88 VAL A C 1
ATOM 727 O O . VAL A 1 88 ? -7.520 8.217 2.342 1.00 97.62 88 VAL A O 1
ATOM 730 N N . ASN A 1 89 ? -7.441 9.718 0.690 1.00 97.38 89 ASN A N 1
ATOM 731 C CA . ASN A 1 89 ? -6.468 10.566 1.370 1.00 97.38 89 ASN A CA 1
ATOM 732 C C . ASN A 1 89 ? -6.986 11.073 2.727 1.00 97.38 89 ASN A C 1
ATOM 734 O O . ASN A 1 89 ? -6.228 11.126 3.694 1.00 97.38 89 ASN A O 1
ATOM 738 N N . LEU A 1 90 ? -8.283 11.389 2.820 1.00 98.00 90 LEU A N 1
ATOM 739 C CA . LEU A 1 90 ? -8.919 11.784 4.077 1.00 98.00 90 LEU A CA 1
ATOM 740 C C . LEU A 1 90 ? -8.930 10.639 5.099 1.00 98.00 90 LEU A C 1
ATOM 742 O O . LEU A 1 90 ? -8.699 10.901 6.280 1.00 98.00 90 LEU A O 1
ATOM 746 N N . LEU A 1 91 ? -9.148 9.392 4.664 1.00 98.31 91 LEU A N 1
ATOM 747 C CA . LEU A 1 91 ? -9.167 8.206 5.538 1.00 98.31 91 LEU A CA 1
ATOM 748 C C . LEU A 1 91 ? -7.847 8.016 6.294 1.00 98.31 91 LEU A C 1
ATOM 750 O O . LEU A 1 91 ? -7.844 7.603 7.449 1.00 98.31 91 LEU A O 1
ATOM 754 N N . TYR A 1 92 ? -6.731 8.396 5.670 1.00 98.31 92 TYR A N 1
ATOM 755 C CA . TYR A 1 92 ? -5.399 8.331 6.267 1.00 98.31 92 TYR A CA 1
ATOM 756 C C . TYR A 1 92 ? -5.072 9.479 7.228 1.00 98.31 92 TYR A C 1
ATOM 758 O O . TYR A 1 92 ? -4.010 9.465 7.847 1.00 98.31 92 TYR A O 1
ATOM 766 N N . THR A 1 93 ? -5.943 10.472 7.405 1.00 98.25 93 THR A N 1
ATOM 767 C CA . THR A 1 93 ? -5.683 11.538 8.385 1.00 98.25 93 THR A CA 1
ATOM 768 C C . THR A 1 93 ? -5.875 11.030 9.814 1.00 98.25 93 THR A C 1
ATOM 770 O O . THR A 1 93 ? -6.811 10.284 10.090 1.00 98.25 93 THR A O 1
ATOM 773 N N . VAL A 1 94 ? -5.029 11.481 10.746 1.00 98.31 94 VAL A N 1
ATOM 774 C CA . VAL A 1 94 ? -5.104 11.136 12.184 1.00 98.31 94 VAL A CA 1
ATOM 775 C C . VAL A 1 94 ? -6.522 11.324 12.733 1.00 98.31 94 VAL A C 1
ATOM 777 O O . VAL A 1 94 ? -7.071 10.434 13.378 1.00 98.31 94 VAL A O 1
ATOM 780 N N . ASN A 1 95 ? -7.153 12.458 12.416 1.00 98.25 95 ASN A N 1
ATOM 781 C CA . ASN A 1 95 ? -8.505 12.768 12.879 1.00 98.25 95 ASN A CA 1
ATOM 782 C C . ASN A 1 95 ? -9.544 11.780 12.334 1.00 98.25 95 ASN A C 1
ATOM 784 O O . ASN A 1 95 ? -10.405 11.322 13.084 1.00 98.25 95 ASN A O 1
ATOM 788 N N . ARG A 1 96 ? -9.466 11.426 11.045 1.00 98.38 96 ARG A N 1
ATOM 789 C CA . ARG A 1 96 ? -10.411 10.478 10.447 1.00 98.38 96 ARG A CA 1
ATOM 790 C C . ARG A 1 96 ? -10.200 9.057 10.962 1.00 98.38 96 ARG A C 1
ATOM 792 O O . ARG A 1 96 ? -11.186 8.366 11.214 1.00 98.38 96 ARG A O 1
ATOM 799 N N . GLN A 1 97 ? -8.950 8.647 11.174 1.00 98.56 97 GLN A N 1
ATOM 800 C CA . GLN A 1 97 ? -8.628 7.365 11.803 1.00 98.56 97 GLN A CA 1
ATOM 801 C C . GLN A 1 97 ? -9.239 7.286 13.201 1.00 98.56 97 GLN A C 1
ATOM 803 O O . GLN A 1 97 ? -9.985 6.356 13.477 1.00 98.56 97 GLN A O 1
ATOM 808 N N . ARG A 1 98 ? -9.026 8.299 14.049 1.00 98.62 98 ARG A N 1
ATOM 809 C CA . ARG A 1 98 ? -9.622 8.361 15.394 1.00 98.62 98 ARG A CA 1
ATOM 810 C C . ARG A 1 98 ? -11.140 8.254 15.374 1.00 98.62 98 ARG A C 1
ATOM 812 O O . ARG A 1 98 ? -11.692 7.462 16.124 1.00 98.62 98 ARG A O 1
ATOM 819 N N . GLN A 1 99 ? -11.812 8.999 14.496 1.00 98.44 99 GLN A N 1
ATOM 820 C CA . GLN A 1 99 ? -13.272 8.931 14.359 1.00 98.44 99 GLN A CA 1
ATOM 821 C C . GLN A 1 99 ? -13.753 7.523 13.988 1.00 98.44 99 GLN A C 1
ATOM 823 O O . GLN A 1 99 ? -14.699 7.012 14.580 1.00 98.44 99 GLN A O 1
ATOM 828 N N . THR A 1 100 ? -13.093 6.895 13.017 1.00 98.25 100 THR A N 1
ATOM 829 C CA . THR A 1 100 ? -13.471 5.567 12.511 1.00 98.25 100 THR A CA 1
ATOM 830 C C . THR A 1 100 ? -13.190 4.473 13.546 1.00 98.25 100 THR A C 1
ATOM 832 O O . THR A 1 100 ? -14.012 3.586 13.782 1.00 98.25 100 THR A O 1
ATOM 835 N N . LEU A 1 101 ? -12.054 4.568 14.236 1.00 98.44 101 LEU A N 1
ATOM 836 C CA . LEU A 1 101 ? -11.674 3.645 15.301 1.00 98.44 101 LEU A CA 1
ATOM 837 C C . LEU A 1 101 ? -12.550 3.817 16.540 1.00 98.44 101 LEU A C 1
ATOM 839 O O . LEU A 1 101 ? -12.910 2.824 17.151 1.00 98.44 101 LEU A O 1
ATOM 843 N N . ALA A 1 102 ? -12.962 5.036 16.889 1.00 98.50 102 ALA A N 1
ATOM 844 C CA . ALA A 1 102 ? -13.866 5.259 18.015 1.00 98.50 102 ALA A CA 1
ATOM 845 C C . ALA A 1 102 ? -15.216 4.558 17.809 1.00 98.50 102 ALA A C 1
ATOM 847 O O . ALA A 1 102 ? -15.766 4.008 18.761 1.00 98.50 102 ALA A O 1
ATOM 848 N N . GLN A 1 103 ? -15.717 4.528 16.568 1.00 97.38 103 GLN A N 1
ATOM 849 C CA . GLN A 1 103 ? -16.912 3.760 16.204 1.00 97.38 103 GLN A CA 1
ATOM 850 C C . GLN A 1 103 ? -16.670 2.253 16.334 1.00 97.38 103 GLN A C 1
ATOM 852 O O . GLN A 1 103 ? -17.492 1.554 16.914 1.00 97.38 103 GLN A O 1
ATOM 857 N N . THR A 1 104 ? -15.528 1.771 15.840 1.00 97.62 104 THR A N 1
ATOM 858 C CA . THR A 1 104 ? -15.164 0.343 15.874 1.00 97.62 104 THR A CA 1
ATOM 859 C C . THR A 1 104 ? -14.948 -0.167 17.302 1.00 97.62 104 THR A C 1
ATOM 861 O O . THR A 1 104 ? -15.376 -1.262 17.640 1.00 97.62 104 THR A O 1
ATOM 864 N N . LEU A 1 105 ? -14.299 0.631 18.153 1.00 98.38 105 LEU A N 1
ATOM 865 C CA . LEU A 1 105 ? -13.900 0.258 19.514 1.00 98.38 105 LEU A CA 1
ATOM 866 C C . LEU A 1 105 ? -14.929 0.663 20.579 1.00 98.38 105 LEU A C 1
ATOM 868 O O . LEU A 1 105 ? -14.716 0.414 21.765 1.00 98.38 105 LEU A O 1
ATOM 872 N N . GLY A 1 106 ? -16.000 1.359 20.190 1.00 98.25 106 GLY A N 1
ATOM 873 C CA . GLY A 1 106 ? -16.990 1.908 21.118 1.00 98.25 106 GLY A CA 1
ATOM 874 C C . GLY A 1 106 ? -16.430 2.951 22.098 1.00 98.25 106 GLY A C 1
ATOM 875 O O . GLY A 1 106 ? -17.049 3.209 23.127 1.00 98.25 106 GLY A O 1
ATOM 876 N N . SER A 1 107 ? -15.255 3.537 21.829 1.00 98.50 107 SER A N 1
ATOM 877 C CA . SER A 1 107 ? -14.588 4.479 22.738 1.00 98.50 107 SER A CA 1
ATOM 878 C C . SER A 1 107 ? -13.623 5.423 22.021 1.00 98.50 107 SER A C 1
ATOM 880 O O . SER A 1 107 ? -12.626 5.000 21.433 1.00 98.50 107 SER A O 1
ATOM 882 N N . GLN A 1 108 ? -13.873 6.731 22.150 1.00 98.50 108 GLN A N 1
ATOM 883 C CA . GLN A 1 108 ? -12.956 7.771 21.673 1.00 98.50 108 GLN A CA 1
ATOM 884 C C . GLN A 1 108 ? -11.618 7.734 22.422 1.00 98.50 108 GLN A C 1
ATOM 886 O O . GLN A 1 108 ? -10.571 7.891 21.806 1.00 98.50 108 GLN A O 1
ATOM 891 N N . ALA A 1 109 ? -11.639 7.460 23.730 1.00 98.38 109 ALA A N 1
ATOM 892 C CA . ALA A 1 109 ? -10.422 7.395 24.534 1.00 98.38 109 ALA A CA 1
ATOM 893 C C . ALA A 1 109 ? -9.488 6.261 24.074 1.00 98.38 109 ALA A C 1
ATOM 895 O O . ALA A 1 109 ? -8.278 6.462 24.015 1.00 98.38 109 ALA A O 1
ATOM 896 N N . LEU A 1 110 ? -10.040 5.098 23.697 1.00 98.31 110 LEU A N 1
ATOM 897 C CA . LEU A 1 110 ? -9.246 4.005 23.122 1.00 98.31 110 LEU A CA 1
ATOM 898 C C . LEU A 1 110 ? -8.675 4.391 21.752 1.00 98.31 110 LEU A C 1
ATOM 900 O O . LEU A 1 110 ? -7.501 4.146 21.481 1.00 98.31 110 LEU A O 1
ATOM 904 N N . ALA A 1 111 ? -9.474 5.044 20.905 1.00 98.38 111 ALA A N 1
ATOM 905 C CA . ALA A 1 111 ? -9.018 5.507 19.598 1.00 98.38 111 ALA A CA 1
ATOM 906 C C . ALA A 1 111 ? -7.884 6.546 19.696 1.00 98.38 111 ALA A C 1
ATOM 908 O O . ALA A 1 111 ? -6.923 6.473 18.932 1.00 98.38 111 ALA A O 1
ATOM 909 N N . ASP A 1 112 ? -7.964 7.477 20.651 1.00 98.12 112 ASP A N 1
ATOM 910 C CA . ASP A 1 112 ? -6.944 8.508 20.879 1.00 98.12 112 ASP A CA 1
ATOM 911 C C . ASP A 1 112 ? -5.638 7.939 21.455 1.00 98.12 112 ASP A C 1
ATOM 913 O O . ASP A 1 112 ? -4.565 8.479 21.184 1.00 98.12 112 ASP A O 1
ATOM 917 N N . GLN A 1 113 ? -5.715 6.844 22.220 1.00 96.69 113 GLN A N 1
ATOM 918 C CA . GLN A 1 113 ? -4.544 6.102 22.704 1.00 96.69 113 GLN A CA 1
ATOM 919 C C . GLN A 1 113 ? -3.872 5.293 21.590 1.00 96.69 113 GLN A C 1
ATOM 921 O O . GLN A 1 113 ? -2.647 5.199 21.548 1.00 96.69 113 GLN A O 1
ATOM 926 N N . LEU A 1 114 ? -4.671 4.710 20.693 1.00 96.75 114 LEU A N 1
ATOM 927 C CA . LEU A 1 114 ? -4.187 3.877 19.595 1.00 96.75 114 LEU A CA 1
ATOM 928 C C . LEU A 1 114 ? -3.590 4.708 18.446 1.00 96.75 114 LEU A C 1
ATOM 930 O O . LEU A 1 114 ? -2.613 4.295 17.824 1.00 96.75 114 LEU A O 1
ATOM 934 N N . VAL A 1 115 ? -4.167 5.876 18.158 1.00 97.88 115 VAL A N 1
ATOM 935 C CA . VAL A 1 115 ? -3.691 6.817 17.137 1.00 97.88 115 VAL A CA 1
ATOM 936 C C . VAL A 1 115 ? -3.400 8.154 17.812 1.00 97.88 115 VAL A C 1
ATOM 938 O O . VAL A 1 115 ? -4.321 8.846 18.242 1.00 97.88 115 VAL A O 1
ATOM 941 N N . ILE A 1 116 ? -2.124 8.534 17.887 1.00 97.06 116 ILE A N 1
ATOM 942 C CA . ILE A 1 116 ? -1.654 9.684 18.671 1.00 97.06 116 ILE A CA 1
ATOM 943 C C . ILE A 1 116 ? -1.514 10.921 17.779 1.00 97.06 116 ILE A C 1
ATOM 945 O O . ILE A 1 116 ? -2.350 11.818 17.814 1.00 97.06 116 ILE A O 1
ATOM 949 N N . ASP A 1 117 ? -0.479 11.007 16.956 1.00 93.62 117 ASP A N 1
ATOM 950 C CA . ASP A 1 117 ? -0.302 12.123 16.029 1.00 93.62 117 ASP A CA 1
ATOM 951 C C . ASP A 1 117 ? 0.781 11.811 14.991 1.00 93.62 117 ASP A C 1
ATOM 953 O O . ASP A 1 117 ? 1.470 10.790 15.048 1.00 93.62 117 ASP A O 1
ATOM 957 N N . ALA A 1 118 ? 0.925 12.715 14.021 1.00 92.31 118 ALA A N 1
ATOM 958 C CA . ALA A 1 118 ? 1.947 12.600 12.992 1.00 92.31 118 ALA A CA 1
ATOM 959 C C . ALA A 1 118 ? 3.376 12.747 13.549 1.00 92.31 118 ALA A C 1
ATOM 961 O O . ALA A 1 118 ? 4.294 12.120 13.027 1.00 92.31 118 ALA A O 1
ATOM 962 N N . THR A 1 119 ? 3.566 13.545 14.603 1.00 92.94 119 THR A N 1
ATOM 963 C CA . THR A 1 119 ? 4.882 13.863 15.183 1.00 92.94 119 THR A CA 1
ATOM 964 C C . THR A 1 119 ? 5.503 12.663 15.900 1.00 92.94 119 THR A C 1
ATOM 966 O O . THR A 1 119 ? 6.701 12.424 15.794 1.00 92.94 119 THR A O 1
ATOM 969 N N . SER A 1 120 ? 4.686 11.891 16.611 1.00 92.31 120 SER A N 1
ATOM 970 C CA . SER A 1 120 ? 5.062 10.668 17.323 1.00 92.31 120 SER A CA 1
ATOM 971 C C . SER A 1 120 ? 5.240 9.465 16.397 1.00 92.31 120 SER A C 1
ATOM 973 O O . SER A 1 120 ? 5.830 8.466 16.804 1.00 92.31 120 SER A O 1
ATOM 975 N N . GLY A 1 121 ? 4.727 9.5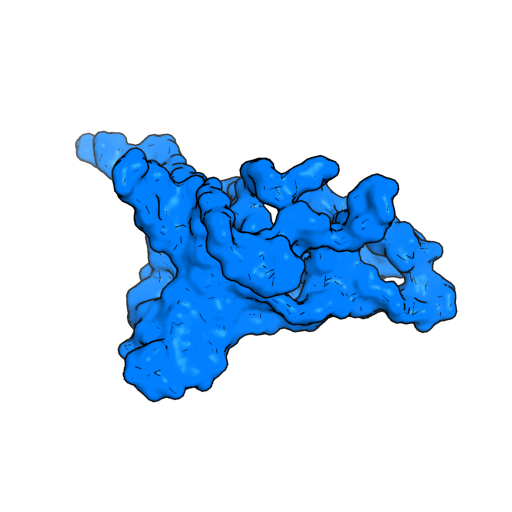29 15.162 1.00 92.94 121 GLY A N 1
ATOM 976 C CA . GLY A 1 121 ? 4.740 8.399 14.232 1.00 92.94 121 GLY A CA 1
ATOM 977 C C . GLY A 1 121 ? 3.770 7.273 14.613 1.00 92.94 121 GLY A C 1
ATOM 978 O O . GLY A 1 121 ? 3.893 6.162 14.095 1.00 92.94 121 GLY A O 1
ATOM 979 N N . ILE A 1 122 ? 2.811 7.530 15.510 1.00 96.75 122 ILE A N 1
ATOM 980 C CA . ILE A 1 122 ? 1.810 6.544 15.943 1.00 96.75 122 ILE A CA 1
ATOM 981 C C . ILE A 1 122 ? 0.471 6.846 15.269 1.00 96.75 122 ILE A C 1
ATOM 983 O O . ILE A 1 122 ? -0.443 7.438 15.841 1.00 96.75 122 ILE A O 1
ATOM 987 N N . PHE A 1 123 ? 0.394 6.460 14.001 1.00 98.19 123 PHE A N 1
ATOM 988 C CA . PHE A 1 123 ? -0.793 6.505 13.150 1.00 98.19 123 PHE A CA 1
ATOM 989 C C . PHE A 1 123 ? -0.603 5.528 11.985 1.00 98.19 123 PHE A C 1
ATOM 991 O O . PHE A 1 123 ? 0.524 5.115 11.699 1.00 98.19 123 PHE A O 1
ATOM 998 N N . MET A 1 124 ? -1.680 5.167 11.287 1.00 98.38 124 MET A N 1
ATOM 999 C CA . MET A 1 124 ? -1.568 4.378 10.061 1.00 98.38 124 MET A CA 1
ATOM 1000 C C . MET A 1 124 ? -1.330 5.298 8.865 1.00 98.38 124 MET A C 1
ATOM 1002 O O . MET A 1 124 ? -2.161 6.138 8.527 1.00 98.38 124 MET A O 1
ATOM 1006 N N . ALA A 1 125 ? -0.191 5.150 8.214 1.00 98.00 125 ALA A N 1
ATOM 1007 C CA . ALA A 1 125 ? 0.156 5.845 6.995 1.00 98.00 125 ALA A CA 1
ATOM 1008 C C . ALA A 1 125 ? -0.214 5.046 5.746 1.00 98.00 125 ALA A C 1
ATOM 1010 O O . ALA A 1 125 ? -0.649 3.894 5.801 1.00 98.00 125 ALA A O 1
ATOM 1011 N N . ARG A 1 126 ? -0.000 5.702 4.604 1.00 98.12 126 ARG A N 1
ATOM 1012 C CA . ARG A 1 126 ? -0.104 5.136 3.257 1.00 98.12 126 ARG A CA 1
ATOM 1013 C C . ARG A 1 126 ? 1.143 4.286 2.992 1.00 98.12 126 ARG A C 1
ATOM 1015 O O . ARG A 1 126 ? 2.062 4.740 2.305 1.00 98.12 126 ARG A O 1
ATOM 1022 N N . GLY A 1 127 ? 1.198 3.116 3.624 1.00 98.00 127 GLY A N 1
ATOM 1023 C CA . GLY A 1 127 ? 2.311 2.181 3.500 1.00 98.00 127 GLY A CA 1
ATOM 1024 C C . GLY A 1 127 ? 2.369 1.642 2.083 1.00 98.00 127 GLY A C 1
ATOM 1025 O O . GLY A 1 127 ? 1.369 1.125 1.586 1.00 98.00 127 GLY A O 1
ATOM 1026 N N . HIS A 1 128 ? 3.508 1.816 1.417 1.00 98.44 128 HIS A N 1
ATOM 1027 C CA . HIS A 1 128 ? 3.696 1.254 0.084 1.00 98.44 128 HIS A CA 1
ATOM 1028 C C . HIS A 1 128 ? 3.751 -0.274 0.180 1.00 98.44 128 HIS A C 1
ATOM 1030 O O . HIS A 1 128 ? 4.415 -0.816 1.060 1.00 98.44 128 HIS A O 1
ATOM 1036 N N . ILE A 1 129 ? 3.084 -0.967 -0.742 1.00 98.44 129 ILE A N 1
ATOM 1037 C CA . ILE A 1 129 ? 3.233 -2.423 -0.887 1.00 98.44 129 ILE A CA 1
ATOM 1038 C C . ILE A 1 129 ? 4.459 -2.733 -1.767 1.00 98.44 129 ILE A C 1
ATOM 1040 O O . ILE A 1 129 ? 5.298 -3.555 -1.396 1.00 98.44 129 ILE A O 1
ATOM 1044 N N . ALA A 1 130 ? 4.599 -2.035 -2.897 1.00 98.19 130 ALA A N 1
ATOM 1045 C CA . ALA A 1 130 ? 5.843 -1.915 -3.656 1.00 98.19 130 ALA A CA 1
ATOM 1046 C C . ALA A 1 130 ? 6.450 -0.528 -3.399 1.00 98.19 130 ALA A C 1
ATOM 1048 O O . ALA A 1 130 ? 5.835 0.496 -3.715 1.00 98.19 130 ALA A O 1
ATOM 1049 N N . ALA A 1 131 ? 7.636 -0.470 -2.795 1.00 97.81 131 ALA A N 1
ATOM 1050 C CA . ALA A 1 131 ? 8.255 0.788 -2.389 1.00 97.81 131 ALA A CA 1
ATOM 1051 C C . ALA A 1 131 ? 8.655 1.649 -3.582 1.00 97.81 131 ALA A C 1
ATOM 1053 O O . ALA A 1 131 ? 8.958 1.150 -4.658 1.00 97.81 131 ALA A O 1
ATOM 1054 N N . ARG A 1 132 ? 8.788 2.962 -3.366 1.00 96.62 132 ARG A N 1
ATOM 1055 C CA . ARG A 1 132 ? 9.388 3.858 -4.372 1.00 96.62 132 ARG A CA 1
ATOM 1056 C C . ARG A 1 132 ? 10.759 3.357 -4.816 1.00 96.62 132 ARG A C 1
ATOM 1058 O O . ARG A 1 132 ? 11.022 3.257 -6.004 1.00 96.62 132 ARG A O 1
ATOM 1065 N N . ALA A 1 133 ? 11.602 2.999 -3.853 1.00 96.75 133 ALA A N 1
ATOM 1066 C CA . ALA A 1 133 ? 12.951 2.504 -4.096 1.00 96.75 133 ALA A CA 1
ATOM 1067 C C . ALA A 1 133 ? 12.992 1.113 -4.760 1.00 96.75 133 ALA A C 1
ATOM 1069 O O . ALA A 1 133 ? 14.054 0.692 -5.206 1.00 96.75 133 ALA A O 1
ATOM 1070 N N . ASP A 1 134 ? 11.850 0.427 -4.900 1.00 97.62 134 ASP A N 1
ATOM 1071 C CA . ASP A 1 134 ? 11.738 -0.791 -5.713 1.00 97.62 134 ASP A CA 1
ATOM 1072 C C . ASP A 1 134 ? 11.771 -0.506 -7.219 1.00 97.62 134 ASP A C 1
ATOM 1074 O O . ASP A 1 134 ? 11.683 -1.437 -8.011 1.00 97.62 134 ASP A O 1
ATOM 1078 N N . PHE A 1 135 ? 11.904 0.760 -7.627 1.00 97.50 135 PHE A N 1
ATOM 1079 C CA . PHE A 1 135 ? 11.942 1.168 -9.022 1.00 97.50 135 PHE A CA 1
ATOM 1080 C C . PHE A 1 135 ? 13.116 2.109 -9.305 1.00 97.50 135 PHE A C 1
ATOM 1082 O O . PHE A 1 135 ? 13.440 3.013 -8.530 1.00 97.50 135 PHE A O 1
ATOM 1089 N N . ILE A 1 136 ? 13.745 1.914 -10.464 1.00 96.31 136 ILE A N 1
ATOM 1090 C CA . ILE A 1 136 ? 15.029 2.538 -10.798 1.00 96.31 136 ILE A CA 1
ATOM 1091 C C . ILE A 1 136 ? 14.858 4.018 -11.148 1.00 96.31 136 ILE A C 1
ATOM 1093 O O . ILE A 1 136 ? 15.575 4.862 -10.612 1.00 96.31 136 ILE A O 1
ATOM 1097 N N . TYR A 1 137 ? 13.926 4.343 -12.046 1.00 94.50 137 TYR A N 1
ATOM 1098 C CA . TYR A 1 137 ? 13.786 5.695 -12.595 1.00 94.50 137 TYR A CA 1
ATOM 1099 C C . TYR A 1 137 ? 12.781 6.531 -11.812 1.00 94.50 137 TYR A C 1
ATOM 1101 O O . TYR A 1 137 ? 11.720 6.035 -11.440 1.00 94.50 137 TYR A O 1
ATOM 1109 N N . GLY A 1 138 ? 13.039 7.832 -11.653 1.00 93.81 138 GLY A N 1
ATOM 1110 C CA . GLY A 1 138 ? 12.151 8.720 -10.898 1.00 93.81 138 GLY A CA 1
ATOM 1111 C C . GLY A 1 138 ? 10.692 8.735 -11.376 1.00 93.81 138 GLY A C 1
ATOM 1112 O O . GLY A 1 138 ? 9.781 8.823 -10.556 1.00 93.81 138 GLY A O 1
ATOM 1113 N N . THR A 1 139 ? 10.437 8.555 -12.675 1.00 92.94 139 THR A N 1
ATOM 1114 C CA . THR A 1 139 ? 9.071 8.406 -13.208 1.00 92.94 139 THR A CA 1
ATOM 1115 C C . THR A 1 139 ? 8.385 7.134 -12.708 1.00 92.94 139 THR A C 1
ATOM 1117 O O . THR A 1 139 ? 7.206 7.174 -12.368 1.00 92.94 139 THR A O 1
ATOM 1120 N N . GLN A 1 140 ? 9.113 6.020 -12.594 1.00 95.75 140 GLN A N 1
ATOM 1121 C CA . GLN A 1 140 ? 8.602 4.775 -12.015 1.00 95.75 140 GLN A CA 1
ATOM 1122 C C . GLN A 1 140 ? 8.382 4.917 -10.503 1.00 95.75 140 GLN A C 1
ATOM 1124 O O . GLN A 1 140 ? 7.351 4.494 -9.995 1.00 95.75 140 GLN A O 1
ATOM 1129 N N . GLN A 1 141 ? 9.294 5.589 -9.792 1.00 96.94 141 GLN A N 1
ATOM 1130 C CA . GLN A 1 141 ? 9.134 5.871 -8.359 1.00 96.94 141 GLN A CA 1
ATOM 1131 C C . GLN A 1 141 ? 7.925 6.763 -8.066 1.00 96.94 141 GLN A C 1
ATOM 1133 O O . GLN A 1 141 ? 7.327 6.677 -6.998 1.00 96.94 141 GLN A O 1
ATOM 1138 N N . ASN A 1 142 ? 7.570 7.664 -8.979 1.00 95.44 142 ASN A N 1
ATOM 1139 C CA . ASN A 1 142 ? 6.370 8.486 -8.839 1.00 95.44 142 ASN A CA 1
ATOM 1140 C C . ASN A 1 142 ? 5.106 7.697 -9.196 1.00 95.44 142 ASN A C 1
ATOM 1142 O O . ASN A 1 142 ? 4.064 7.891 -8.577 1.00 95.44 142 ASN A O 1
ATOM 1146 N N . ALA A 1 143 ? 5.218 6.740 -10.116 1.00 95.88 143 ALA A N 1
ATOM 1147 C CA . ALA A 1 143 ? 4.149 5.817 -10.464 1.00 95.88 143 ALA A CA 1
ATOM 1148 C C . ALA A 1 143 ? 3.772 4.842 -9.331 1.00 95.88 143 ALA A C 1
ATOM 1150 O O . ALA A 1 143 ? 2.763 4.160 -9.445 1.00 95.88 143 ALA A O 1
ATOM 1151 N N . THR A 1 144 ? 4.516 4.775 -8.222 1.00 97.62 144 THR A N 1
ATOM 1152 C CA . THR A 1 144 ? 4.121 3.984 -7.040 1.00 97.62 144 THR A CA 1
ATOM 1153 C C . THR A 1 144 ? 3.121 4.700 -6.138 1.00 97.62 144 THR A C 1
ATOM 1155 O O . THR A 1 144 ? 2.564 4.075 -5.240 1.00 97.62 144 THR A O 1
ATOM 1158 N N . LEU A 1 145 ? 2.868 5.993 -6.358 1.00 97.06 145 LEU A N 1
ATOM 1159 C CA . LEU A 1 145 ? 2.006 6.824 -5.513 1.00 97.06 145 LEU A CA 1
ATOM 1160 C C . LEU A 1 145 ? 0.519 6.686 -5.867 1.00 97.06 145 LEU A C 1
ATOM 1162 O O . LEU A 1 145 ? -0.264 7.603 -5.648 1.00 97.06 145 LEU A O 1
ATOM 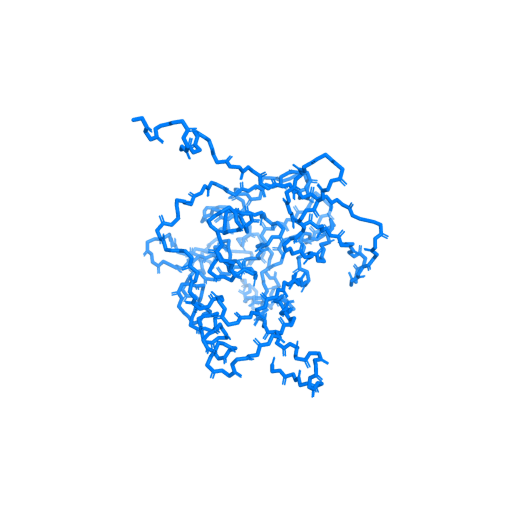1166 N N . TRP A 1 146 ? 0.092 5.539 -6.391 1.00 97.88 146 TRP A N 1
ATOM 1167 C CA . TRP A 1 146 ? -1.331 5.212 -6.487 1.00 97.88 146 TRP A CA 1
ATOM 1168 C C . TRP A 1 146 ? -1.816 4.602 -5.178 1.00 97.88 146 TRP A C 1
ATOM 1170 O O . TRP A 1 146 ? -1.137 3.753 -4.613 1.00 97.88 146 TRP A O 1
ATOM 1180 N N . PHE A 1 147 ? -3.030 4.926 -4.730 1.00 98.44 147 PHE A N 1
ATOM 1181 C CA . PHE A 1 147 ? -3.650 4.220 -3.594 1.00 98.44 147 PHE A CA 1
ATOM 1182 C C . PHE A 1 147 ? -3.891 2.726 -3.874 1.00 98.44 147 PHE A C 1
ATOM 1184 O O . PHE A 1 147 ? -4.065 1.939 -2.949 1.00 98.44 147 PHE A O 1
ATOM 1191 N N . LEU A 1 148 ? -3.837 2.317 -5.144 1.00 98.19 148 LEU A N 1
ATOM 1192 C CA . LEU A 1 148 ? -3.736 0.917 -5.570 1.00 98.19 148 LEU A CA 1
ATOM 1193 C C . LEU A 1 148 ? -2.459 0.212 -5.068 1.00 98.19 148 LEU A C 1
ATOM 1195 O O . LEU A 1 148 ? -2.413 -1.008 -5.003 1.00 98.19 148 LEU A O 1
ATOM 1199 N N . ASN A 1 149 ? -1.422 0.969 -4.716 1.00 98.56 149 ASN A N 1
ATOM 1200 C CA . ASN A 1 149 ? -0.158 0.478 -4.176 1.00 98.56 149 ASN A CA 1
ATOM 1201 C C . ASN A 1 149 ? 0.009 0.789 -2.678 1.00 98.56 149 ASN A C 1
ATOM 1203 O O . ASN A 1 149 ? 1.119 0.798 -2.147 1.00 98.56 149 ASN A O 1
ATOM 1207 N N . ALA A 1 150 ? -1.097 1.063 -1.985 1.00 98.31 150 ALA A N 1
ATOM 1208 C CA . ALA A 1 150 ? -1.087 1.358 -0.563 1.00 98.31 150 ALA A CA 1
ATOM 1209 C C . ALA A 1 150 ? -1.920 0.360 0.233 1.00 98.31 150 ALA A C 1
ATOM 1211 O O . ALA A 1 150 ? -2.976 -0.091 -0.209 1.00 98.31 150 ALA A O 1
ATOM 1212 N N . ALA A 1 151 ? -1.490 0.107 1.459 1.00 98.44 151 ALA A N 1
ATOM 1213 C CA . ALA A 1 151 ? -2.359 -0.379 2.515 1.00 98.44 151 ALA A CA 1
ATOM 1214 C C . ALA A 1 151 ? -2.079 0.415 3.805 1.00 98.44 151 ALA A C 1
ATOM 1216 O O . ALA A 1 151 ? -1.053 1.096 3.918 1.00 98.44 151 ALA A O 1
ATOM 1217 N N . PRO A 1 152 ? -3.011 0.443 4.773 1.00 98.56 152 PRO A N 1
ATOM 1218 C CA . PRO A 1 152 ? -2.742 1.012 6.085 1.00 98.56 152 PRO A CA 1
ATOM 1219 C C . PRO A 1 152 ? -1.527 0.363 6.737 1.00 98.56 152 PRO A C 1
ATOM 1221 O O . PRO A 1 152 ? -1.402 -0.855 6.786 1.00 98.56 152 PRO A O 1
ATOM 1224 N N . GLN A 1 153 ? -0.595 1.172 7.219 1.00 98.12 153 GLN A N 1
ATOM 1225 C CA . GLN A 1 153 ? 0.605 0.667 7.874 1.00 98.12 153 GLN A CA 1
ATOM 1226 C C . GLN A 1 153 ? 0.984 1.597 9.008 1.00 98.12 153 GLN A C 1
ATOM 1228 O O . GLN A 1 153 ? 1.058 2.803 8.801 1.00 98.12 153 GLN A O 1
ATOM 1233 N N . TRP A 1 154 ? 1.232 1.066 10.201 1.00 97.69 154 TRP A N 1
ATOM 1234 C CA . TRP A 1 154 ? 1.722 1.883 11.309 1.00 97.69 154 TRP A CA 1
ATOM 1235 C C . TRP A 1 154 ? 3.010 2.604 10.899 1.00 97.69 154 TRP A C 1
ATOM 1237 O O . TRP A 1 154 ? 3.946 1.962 10.426 1.00 97.69 154 TRP A O 1
ATOM 1247 N N . GLN A 1 155 ? 3.050 3.933 11.027 1.00 97.94 155 GLN A N 1
ATOM 1248 C CA . GLN A 1 155 ? 4.128 4.752 10.459 1.00 97.94 155 GLN A CA 1
ATOM 1249 C C . GLN A 1 155 ? 5.504 4.373 11.025 1.00 97.94 155 GLN A C 1
ATOM 1251 O O . GLN A 1 155 ? 6.479 4.298 10.283 1.00 97.94 155 GLN A O 1
ATOM 1256 N N . ASN A 1 156 ? 5.580 4.060 12.317 1.00 96.25 156 ASN A N 1
ATOM 1257 C CA . ASN A 1 156 ? 6.793 3.547 12.960 1.00 96.25 156 ASN A CA 1
ATOM 1258 C C . ASN A 1 156 ? 7.262 2.179 12.415 1.00 96.25 156 ASN A C 1
ATOM 1260 O O . ASN A 1 156 ? 8.450 1.864 12.487 1.00 96.25 156 ASN A O 1
ATOM 1264 N N . PHE A 1 157 ? 6.358 1.366 11.863 1.00 96.62 157 PHE A N 1
ATOM 1265 C CA . PHE A 1 157 ? 6.695 0.139 11.147 1.00 96.62 157 PHE A CA 1
ATOM 1266 C C . PHE A 1 157 ? 7.102 0.435 9.696 1.00 96.62 157 PHE A C 1
ATOM 1268 O O . PHE A 1 157 ? 8.136 -0.077 9.269 1.00 96.62 157 PHE A O 1
ATOM 1275 N N . ASN A 1 158 ? 6.352 1.294 8.989 1.00 97.44 158 ASN A N 1
ATOM 1276 C CA . ASN A 1 158 ? 6.622 1.735 7.611 1.00 97.44 158 ASN A CA 1
ATOM 1277 C C . ASN A 1 158 ? 8.038 2.316 7.464 1.00 97.44 158 ASN A C 1
ATOM 1279 O O . ASN A 1 158 ? 8.845 1.790 6.706 1.00 97.44 158 ASN A O 1
ATOM 1283 N N . ASP A 1 159 ? 8.369 3.346 8.248 1.00 95.75 159 ASP A N 1
ATOM 1284 C CA . ASP A 1 159 ? 9.672 4.034 8.191 1.00 95.75 159 ASP A CA 1
ATOM 1285 C C . ASP A 1 159 ? 10.773 3.311 8.989 1.00 95.75 159 ASP A C 1
ATOM 1287 O O . ASP A 1 159 ? 11.923 3.750 9.028 1.00 95.75 159 ASP A O 1
ATOM 1291 N N . GLY A 1 160 ? 10.419 2.220 9.668 1.00 96.31 160 GLY A N 1
ATOM 1292 C CA . GLY A 1 160 ? 11.306 1.474 10.548 1.00 96.31 160 GLY A CA 1
ATOM 1293 C C . GLY A 1 160 ? 11.653 0.107 9.977 1.00 96.31 160 GLY A C 1
ATOM 1294 O O . GLY A 1 160 ? 12.514 -0.040 9.111 1.00 96.31 160 GLY A O 1
ATOM 1295 N N . ASN A 1 161 ? 11.015 -0.925 10.524 1.00 96.94 161 ASN A N 1
ATOM 1296 C CA . ASN A 1 161 ? 11.349 -2.311 10.203 1.00 96.94 161 ASN A CA 1
ATOM 1297 C C . ASN A 1 161 ? 11.024 -2.672 8.750 1.00 96.94 161 ASN A C 1
ATOM 1299 O O . ASN A 1 161 ? 11.790 -3.412 8.136 1.00 96.94 161 ASN A O 1
ATOM 1303 N N . TRP A 1 162 ? 9.920 -2.159 8.203 1.00 97.88 162 TRP A N 1
ATOM 1304 C CA . TRP A 1 162 ? 9.508 -2.487 6.842 1.00 97.88 162 TRP A CA 1
ATOM 1305 C C . TRP A 1 162 ? 10.479 -1.919 5.806 1.00 97.88 162 TRP A C 1
ATOM 1307 O O . TRP A 1 162 ? 10.971 -2.677 4.975 1.00 97.88 162 TRP A O 1
ATOM 1317 N N . LEU A 1 163 ? 10.877 -0.649 5.947 1.00 97.50 163 LEU A N 1
ATOM 1318 C CA . LEU A 1 163 ? 11.928 -0.035 5.127 1.00 97.50 163 LEU A CA 1
ATOM 1319 C C . LEU A 1 163 ? 13.200 -0.899 5.061 1.00 97.50 163 LEU A C 1
ATOM 1321 O O . LEU A 1 163 ? 13.748 -1.131 3.986 1.00 97.50 163 LEU A O 1
ATOM 1325 N N . ARG A 1 164 ? 13.640 -1.449 6.200 1.00 97.88 164 ARG A N 1
ATOM 1326 C CA . ARG A 1 164 ? 14.831 -2.316 6.259 1.00 97.88 164 ARG A CA 1
ATOM 1327 C C . ARG A 1 164 ? 14.646 -3.634 5.511 1.00 97.88 164 ARG A C 1
ATOM 1329 O O . ARG A 1 164 ? 15.611 -4.135 4.937 1.00 97.88 164 ARG A O 1
ATOM 1336 N N . ILE A 1 165 ? 13.441 -4.208 5.533 1.00 97.12 165 ILE A N 1
ATOM 1337 C CA . ILE A 1 165 ? 13.108 -5.412 4.757 1.00 97.12 165 ILE A CA 1
ATOM 1338 C C . ILE A 1 165 ? 13.166 -5.091 3.262 1.00 97.12 165 ILE A C 1
ATOM 1340 O O . ILE A 1 165 ? 13.750 -5.856 2.498 1.00 97.12 165 ILE A O 1
ATOM 1344 N N . GLU A 1 166 ? 12.615 -3.949 2.850 1.00 97.56 166 GLU A N 1
ATOM 1345 C CA . GLU A 1 166 ? 12.630 -3.505 1.455 1.00 97.56 166 GLU A CA 1
ATOM 1346 C C . GLU A 1 166 ? 14.055 -3.263 0.942 1.00 97.56 166 GLU A C 1
ATOM 1348 O O . GLU A 1 166 ? 14.412 -3.781 -0.117 1.00 97.56 166 GLU A O 1
ATOM 1353 N N . ASP A 1 167 ? 14.884 -2.550 1.711 1.00 97.19 167 ASP A N 1
ATOM 1354 C CA . ASP A 1 167 ? 16.308 -2.354 1.410 1.00 97.19 167 ASP A CA 1
ATOM 1355 C C . ASP A 1 167 ? 17.042 -3.697 1.306 1.00 97.19 167 ASP A C 1
ATOM 1357 O O . ASP A 1 167 ? 17.704 -3.981 0.308 1.00 97.19 167 ASP A O 1
ATOM 1361 N N . SER A 1 168 ? 16.870 -4.567 2.306 1.00 96.81 168 SER A N 1
ATOM 1362 C CA . SER A 1 168 ? 17.564 -5.858 2.359 1.00 96.81 168 SER A CA 1
ATOM 1363 C C . SER A 1 168 ? 17.185 -6.771 1.194 1.00 96.81 168 SER A C 1
ATOM 1365 O O . SER A 1 168 ? 18.051 -7.460 0.659 1.00 96.81 168 SER A O 1
ATOM 1367 N N . ALA A 1 169 ? 15.918 -6.771 0.768 1.00 96.75 169 ALA A N 1
ATOM 1368 C CA . ALA A 1 169 ? 15.460 -7.553 -0.377 1.00 96.75 169 ALA A CA 1
ATOM 1369 C C . ALA A 1 169 ? 16.129 -7.093 -1.684 1.00 96.75 169 ALA A C 1
ATOM 1371 O O . ALA A 1 169 ? 16.607 -7.930 -2.456 1.00 96.75 169 ALA A O 1
ATOM 1372 N N . ARG A 1 170 ? 16.222 -5.774 -1.912 1.00 96.50 170 ARG A N 1
ATOM 1373 C CA . ARG A 1 170 ? 16.902 -5.205 -3.087 1.00 96.50 170 ARG A CA 1
ATOM 1374 C C . ARG A 1 170 ? 18.390 -5.542 -3.094 1.00 96.50 170 ARG A C 1
ATOM 1376 O O . ARG A 1 170 ? 18.881 -6.115 -4.070 1.00 96.50 170 ARG A O 1
ATOM 1383 N N . SER A 1 171 ? 19.090 -5.271 -1.993 1.00 96.94 171 SER A N 1
ATOM 1384 C CA . SER A 1 171 ? 20.528 -5.536 -1.893 1.00 96.94 171 SER A CA 1
ATOM 1385 C C . SER A 1 171 ? 20.846 -7.035 -1.941 1.00 96.94 171 SER A C 1
ATOM 1387 O O . SER A 1 171 ? 21.862 -7.439 -2.513 1.00 96.94 171 SER A O 1
ATOM 1389 N N . PHE A 1 172 ? 19.969 -7.899 -1.417 1.00 96.25 172 PHE A N 1
ATOM 1390 C CA . PHE A 1 172 ? 20.100 -9.351 -1.562 1.00 96.25 172 PHE A CA 1
ATOM 1391 C C . PHE A 1 172 ? 20.079 -9.770 -3.037 1.00 96.25 172 PHE A C 1
ATOM 1393 O O . PHE A 1 172 ? 20.998 -10.455 -3.490 1.00 96.25 172 PHE A O 1
ATOM 1400 N N . VAL A 1 173 ? 19.079 -9.326 -3.805 1.00 96.56 173 VAL A N 1
ATOM 1401 C CA . VAL A 1 173 ? 18.971 -9.646 -5.238 1.00 96.56 173 VAL A CA 1
ATOM 1402 C C . VAL A 1 173 ? 20.183 -9.132 -6.011 1.00 96.56 173 VAL A C 1
ATOM 1404 O O . VAL A 1 173 ? 20.746 -9.869 -6.825 1.00 96.56 173 VAL A O 1
ATOM 1407 N N . ALA A 1 174 ? 20.631 -7.906 -5.729 1.00 95.94 174 ALA A N 1
ATOM 1408 C CA . ALA A 1 174 ? 21.779 -7.316 -6.408 1.00 95.94 174 ALA A CA 1
ATOM 1409 C C . ALA A 1 174 ? 23.101 -8.020 -6.076 1.00 95.94 174 ALA A C 1
ATOM 1411 O O . ALA A 1 174 ? 23.837 -8.394 -6.989 1.00 95.94 174 ALA A O 1
ATOM 1412 N N . SER A 1 175 ? 23.376 -8.287 -4.796 1.00 96.50 175 SER A N 1
ATOM 1413 C CA . SER A 1 175 ? 24.606 -8.973 -4.361 1.00 96.50 175 SER A CA 1
ATOM 1414 C C . SER A 1 175 ? 24.734 -10.401 -4.899 1.00 96.50 175 SER A C 1
ATOM 1416 O O . SER A 1 175 ? 25.840 -10.921 -5.042 1.00 96.50 175 SER A O 1
ATOM 1418 N N . ARG A 1 176 ? 23.604 -11.039 -5.219 1.00 94.50 176 ARG A N 1
ATOM 1419 C CA . ARG A 1 176 ? 23.535 -12.385 -5.796 1.00 94.50 176 ARG A CA 1
ATOM 1420 C C . ARG A 1 176 ? 23.407 -12.384 -7.322 1.00 94.50 176 ARG A C 1
ATOM 1422 O O . ARG A 1 176 ? 23.375 -13.460 -7.909 1.00 94.50 176 ARG A O 1
ATOM 1429 N N . ASN A 1 177 ? 23.355 -11.206 -7.952 1.00 94.56 177 ASN A N 1
ATOM 1430 C CA . ASN A 1 177 ? 23.119 -11.030 -9.386 1.00 94.56 177 ASN A CA 1
ATOM 1431 C C . ASN A 1 177 ? 21.889 -11.814 -9.886 1.00 94.56 177 ASN A C 1
ATOM 1433 O O . ASN A 1 177 ? 21.930 -12.474 -10.925 1.00 94.56 177 ASN A O 1
ATOM 1437 N N . LEU A 1 178 ? 20.805 -11.774 -9.108 1.00 94.56 178 LEU A N 1
ATOM 1438 C CA . LEU A 1 178 ? 19.558 -12.455 -9.440 1.00 94.56 178 LEU A CA 1
ATOM 1439 C C . LEU A 1 178 ? 18.646 -11.545 -10.263 1.00 94.56 178 LEU A C 1
ATOM 1441 O O . LEU A 1 178 ? 18.744 -10.314 -10.227 1.00 94.56 178 LEU A O 1
ATOM 1445 N N . ARG A 1 179 ? 17.706 -12.175 -10.966 1.00 96.06 179 ARG A N 1
ATOM 1446 C CA . ARG A 1 179 ? 16.501 -11.535 -11.483 1.00 96.06 179 ARG A CA 1
ATOM 1447 C C . ARG A 1 179 ? 15.308 -12.273 -10.903 1.00 96.06 179 ARG A C 1
ATOM 1449 O O . ARG A 1 179 ? 15.196 -13.480 -11.089 1.00 96.06 179 ARG A O 1
ATOM 1456 N N . VAL A 1 180 ? 14.443 -11.559 -10.197 1.00 97.81 180 VAL A N 1
ATOM 1457 C CA . VAL A 1 180 ? 13.305 -12.163 -9.501 1.00 97.81 180 VAL A CA 1
ATOM 1458 C C . VAL A 1 180 ? 12.024 -11.405 -9.796 1.00 97.81 180 VAL A C 1
ATOM 1460 O O . VAL A 1 180 ? 12.019 -10.179 -9.923 1.00 97.81 180 VAL A O 1
ATOM 1463 N N . THR A 1 181 ? 10.929 -12.151 -9.857 1.00 98.19 181 THR A N 1
ATOM 1464 C CA . THR A 1 181 ? 9.582 -11.603 -9.766 1.00 98.19 181 THR A CA 1
ATOM 1465 C C . THR A 1 181 ? 9.276 -11.365 -8.291 1.00 98.19 181 THR A C 1
ATOM 1467 O O . THR A 1 181 ? 9.392 -12.276 -7.472 1.00 98.19 181 THR A O 1
ATOM 1470 N N . VAL A 1 182 ? 8.875 -10.150 -7.941 1.00 98.25 182 VAL A N 1
ATOM 1471 C CA . VAL A 1 182 ? 8.542 -9.757 -6.571 1.00 98.25 182 VAL A CA 1
ATOM 1472 C C . VAL A 1 182 ? 7.032 -9.722 -6.423 1.00 98.25 182 VAL A C 1
ATOM 1474 O O . VAL A 1 182 ? 6.363 -9.034 -7.190 1.00 98.25 182 VAL A O 1
ATOM 1477 N N . TYR A 1 183 ? 6.508 -10.420 -5.419 1.00 98.12 183 TYR A N 1
ATOM 1478 C CA . TYR A 1 183 ? 5.124 -10.286 -4.970 1.00 98.12 183 TYR A CA 1
ATOM 1479 C C . TYR A 1 183 ? 5.116 -9.644 -3.584 1.00 98.12 183 TYR A C 1
ATOM 1481 O O . TYR A 1 183 ? 5.423 -10.302 -2.590 1.00 98.12 183 TYR A O 1
ATOM 1489 N N . GLY A 1 184 ? 4.789 -8.357 -3.516 1.00 97.94 184 GLY A N 1
ATOM 1490 C CA . GLY A 1 184 ? 4.497 -7.665 -2.262 1.00 97.94 184 GLY A CA 1
ATOM 1491 C C . GLY A 1 184 ? 3.007 -7.741 -1.957 1.00 97.94 184 GLY A C 1
ATOM 1492 O O . GLY A 1 184 ? 2.198 -7.718 -2.878 1.00 97.94 184 GLY A O 1
ATOM 1493 N N . GLY A 1 185 ? 2.610 -7.803 -0.693 1.00 97.12 185 GLY A N 1
ATOM 1494 C CA . GLY A 1 185 ? 1.191 -7.771 -0.360 1.00 97.12 185 GLY A CA 1
ATOM 1495 C C . GLY A 1 185 ? 0.907 -7.726 1.127 1.00 97.12 185 GLY A C 1
ATOM 1496 O O . GLY A 1 185 ? 1.804 -7.570 1.961 1.00 97.12 185 GLY A O 1
ATOM 1497 N N . THR A 1 186 ? -0.373 -7.873 1.442 1.00 97.06 186 THR A N 1
ATOM 1498 C CA . THR A 1 186 ? -0.878 -7.874 2.811 1.00 97.06 186 THR A CA 1
ATOM 1499 C C . THR A 1 186 ? -1.679 -9.130 3.103 1.00 97.06 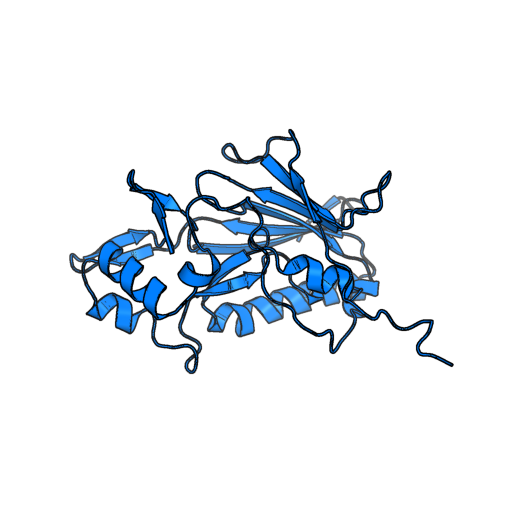186 THR A C 1
ATOM 1501 O O . THR A 1 186 ? -2.303 -9.692 2.207 1.00 97.06 186 THR A O 1
ATOM 1504 N N . TYR A 1 187 ? -1.684 -9.576 4.358 1.00 96.00 187 TYR A N 1
ATOM 1505 C CA . TYR A 1 187 ? -2.462 -10.739 4.773 1.00 96.00 187 TYR A CA 1
ATOM 1506 C C . TYR A 1 187 ? -3.198 -10.508 6.091 1.00 96.00 187 TYR A C 1
ATOM 1508 O O . TYR A 1 187 ? -2.598 -10.113 7.098 1.00 96.00 187 TYR A O 1
ATOM 1516 N N . GLY A 1 188 ? -4.493 -10.837 6.080 1.00 96.38 188 GLY A N 1
ATOM 1517 C CA . GLY A 1 188 ? -5.397 -10.731 7.223 1.00 96.38 188 GLY A CA 1
ATOM 1518 C C . GLY A 1 188 ? -5.614 -9.293 7.691 1.00 96.38 188 GLY A C 1
ATOM 1519 O O . GLY A 1 188 ? -4.954 -8.368 7.233 1.00 96.38 188 GLY A O 1
ATOM 1520 N N . VAL A 1 189 ? -6.512 -9.114 8.655 1.00 98.19 189 VAL A N 1
ATOM 1521 C CA . VAL A 1 189 ? -6.792 -7.819 9.293 1.00 98.19 189 VAL A CA 1
ATOM 1522 C C . VAL A 1 189 ? -6.366 -7.915 10.751 1.00 98.19 189 VAL A C 1
ATOM 1524 O O . VAL A 1 189 ? -6.649 -8.919 11.411 1.00 98.19 189 VAL A O 1
ATOM 1527 N N . HIS A 1 190 ? -5.625 -6.926 11.251 1.00 97.38 190 HIS A N 1
ATOM 1528 C CA . HIS A 1 190 ? -5.267 -6.918 12.667 1.00 97.38 190 HIS A CA 1
ATOM 1529 C C . HIS A 1 190 ? -6.474 -6.520 13.523 1.00 97.38 190 HIS A C 1
ATOM 1531 O O . HIS A 1 190 ? -7.399 -5.857 13.048 1.00 97.38 190 HIS A O 1
ATOM 1537 N N . THR A 1 191 ? -6.462 -6.938 14.785 1.00 98.25 191 THR A N 1
ATOM 1538 C CA . THR A 1 191 ? -7.544 -6.670 15.732 1.00 98.25 191 THR A CA 1
ATOM 1539 C C . THR A 1 191 ? -7.069 -5.790 16.877 1.00 98.25 191 THR A C 1
ATOM 1541 O O . THR A 1 191 ? -5.878 -5.752 17.189 1.00 98.25 191 THR A O 1
ATOM 1544 N N . GLN A 1 192 ? -8.009 -5.082 17.494 1.00 98.06 192 GLN A N 1
ATOM 1545 C CA . GLN A 1 192 ? -7.809 -4.305 18.713 1.00 98.06 192 GLN A CA 1
ATOM 1546 C C . GLN A 1 192 ? -8.941 -4.596 19.691 1.00 98.06 192 GLN A C 1
ATOM 1548 O O . GLN A 1 192 ? -10.060 -4.895 19.278 1.00 98.06 192 GLN A O 1
ATOM 1553 N N . THR A 1 193 ? -8.647 -4.513 20.984 1.00 98.19 193 THR A N 1
ATOM 1554 C CA . THR A 1 193 ? -9.650 -4.708 22.035 1.00 98.19 193 THR A CA 1
ATOM 1555 C C . THR A 1 193 ? -10.579 -3.496 22.109 1.00 98.19 193 THR A C 1
ATOM 1557 O O . THR A 1 193 ? -10.101 -2.365 22.216 1.00 98.19 193 THR A O 1
ATOM 1560 N N . ASP A 1 194 ? -11.889 -3.720 22.070 1.00 98.31 194 ASP A N 1
ATOM 1561 C CA . ASP A 1 194 ? -12.896 -2.674 22.252 1.00 98.31 194 ASP A CA 1
ATOM 1562 C C . ASP A 1 194 ? -13.204 -2.388 23.733 1.00 98.31 194 ASP A C 1
ATOM 1564 O O . ASP A 1 194 ? -12.630 -2.979 24.652 1.00 98.31 194 ASP A O 1
ATOM 1568 N N . ALA A 1 195 ? -14.125 -1.454 23.977 1.00 97.88 195 ALA A N 1
ATOM 1569 C CA . ALA A 1 195 ? -14.552 -1.066 25.319 1.00 97.88 195 ALA A CA 1
ATOM 1570 C C . ALA A 1 195 ? -15.233 -2.191 26.128 1.00 97.88 195 ALA A C 1
ATOM 1572 O O . ALA A 1 195 ? -15.319 -2.077 27.351 1.00 97.88 195 ALA A O 1
ATOM 1573 N N . ASN A 1 196 ? -15.699 -3.261 25.476 1.00 97.50 196 ASN A N 1
ATOM 1574 C CA . ASN A 1 196 ? -16.314 -4.425 26.117 1.00 97.50 196 ASN A CA 1
ATOM 1575 C C . ASN A 1 196 ? -15.305 -5.558 26.372 1.00 97.50 196 ASN A C 1
ATOM 1577 O O . ASN A 1 196 ? -15.637 -6.527 27.052 1.00 97.50 196 ASN A O 1
ATOM 1581 N N . GLY A 1 197 ? -14.071 -5.426 25.875 1.00 97.12 197 GLY A N 1
ATOM 1582 C CA . GLY A 1 197 ? -13.036 -6.452 25.975 1.00 97.12 197 GLY A CA 1
ATOM 1583 C C . GLY A 1 197 ? -12.975 -7.400 24.773 1.00 97.12 197 GLY A C 1
ATOM 1584 O O . GLY A 1 197 ? -12.151 -8.317 24.781 1.00 97.12 197 GLY A O 1
ATOM 1585 N N . ASP A 1 198 ? -13.787 -7.180 23.737 1.00 98.25 198 ASP A N 1
ATOM 1586 C CA . ASP A 1 198 ? -13.850 -8.035 22.553 1.00 98.25 198 ASP A CA 1
ATOM 1587 C C . ASP A 1 198 ? -12.839 -7.590 21.484 1.00 98.25 198 ASP A C 1
ATOM 1589 O O . ASP A 1 198 ? -12.488 -6.416 21.365 1.00 98.25 198 ASP A O 1
ATOM 1593 N N . GLN A 1 199 ? -12.329 -8.538 20.691 1.00 98.19 199 GLN A N 1
ATOM 1594 C CA . GLN A 1 199 ? -11.405 -8.239 19.592 1.00 98.19 199 GLN A CA 1
ATOM 1595 C C . GLN A 1 199 ? -12.165 -7.765 18.351 1.00 98.19 199 GLN A C 1
ATOM 1597 O O . GLN A 1 199 ? -12.902 -8.542 17.745 1.00 98.19 199 GLN A O 1
ATOM 1602 N N . GLN A 1 200 ? -11.907 -6.531 17.919 1.00 98.25 200 GLN A N 1
ATOM 1603 C CA . GLN A 1 200 ? -12.507 -5.937 16.726 1.00 98.25 200 GLN A CA 1
ATOM 1604 C C . GLN A 1 200 ? -11.485 -5.793 15.593 1.00 98.25 200 GLN A C 1
ATOM 1606 O O . GLN A 1 200 ? -10.383 -5.289 15.830 1.00 98.25 200 GLN A O 1
ATOM 1611 N N . PRO A 1 201 ? -11.810 -6.213 14.357 1.00 98.25 201 PRO A N 1
ATOM 1612 C CA . PRO A 1 201 ? -10.941 -6.017 13.203 1.00 98.25 201 PRO A CA 1
ATOM 1613 C C . PRO A 1 201 ? -10.892 -4.542 12.794 1.00 98.25 201 PRO A C 1
ATOM 1615 O O . PRO A 1 201 ? -11.904 -3.840 12.816 1.00 98.25 201 PRO A O 1
ATOM 1618 N N . ILE A 1 202 ? -9.713 -4.073 12.390 1.00 98.44 202 ILE A N 1
ATOM 1619 C CA . ILE A 1 202 ? -9.483 -2.657 12.107 1.00 98.44 202 ILE A CA 1
ATOM 1620 C C . ILE A 1 202 ? -9.561 -2.342 10.614 1.00 98.44 202 ILE A C 1
ATOM 1622 O O . ILE A 1 202 ? -8.770 -2.832 9.808 1.00 98.44 202 ILE A O 1
ATOM 1626 N N . TYR A 1 203 ? -10.469 -1.431 10.273 1.00 98.50 203 TYR A N 1
ATOM 1627 C CA . TYR A 1 203 ? -10.677 -0.884 8.935 1.00 98.50 203 TYR A CA 1
ATOM 1628 C C . TYR A 1 203 ? -10.643 0.641 8.990 1.00 98.50 203 TYR A C 1
ATOM 1630 O O . TYR A 1 203 ? -10.986 1.239 10.012 1.00 98.50 203 TYR A O 1
ATOM 1638 N N . LEU A 1 204 ? -10.228 1.279 7.896 1.00 98.38 204 LEU A N 1
ATOM 1639 C CA . LEU A 1 204 ? -10.223 2.742 7.810 1.00 98.38 204 LEU A CA 1
ATOM 1640 C C . LEU A 1 204 ? -11.511 3.323 7.226 1.00 98.38 204 LEU A C 1
ATOM 1642 O O . LEU A 1 204 ? -11.658 4.545 7.201 1.00 98.38 204 LEU A O 1
ATOM 1646 N N . ASP A 1 205 ? -12.431 2.479 6.757 1.00 98.00 205 ASP A N 1
ATOM 1647 C CA . ASP A 1 205 ? -13.698 2.924 6.198 1.00 98.00 205 ASP A CA 1
ATOM 1648 C C . ASP A 1 205 ? -14.790 1.844 6.250 1.00 98.00 205 ASP A C 1
ATOM 1650 O O . ASP A 1 205 ? -14.519 0.642 6.224 1.00 98.00 205 ASP A O 1
ATOM 1654 N N . PHE A 1 206 ? -16.040 2.303 6.298 1.00 96.50 206 PHE A N 1
ATOM 1655 C CA . PHE A 1 206 ? -17.236 1.485 6.164 1.00 96.50 206 PHE A CA 1
ATOM 1656 C C . PHE A 1 206 ? -18.155 2.156 5.143 1.00 96.50 206 PHE A C 1
ATOM 1658 O O . PHE A 1 206 ? -18.395 3.365 5.220 1.00 96.50 206 PHE A O 1
ATOM 1665 N N . ASP A 1 207 ? -18.668 1.395 4.178 1.00 93.75 207 ASP A N 1
ATOM 1666 C CA . ASP A 1 207 ? -19.675 1.923 3.257 1.00 93.75 207 ASP A CA 1
ATOM 1667 C C . ASP A 1 207 ? -21.030 2.140 3.977 1.00 93.75 207 ASP A C 1
ATOM 1669 O O . ASP A 1 207 ? -21.228 1.662 5.099 1.00 93.75 207 ASP A O 1
ATOM 1673 N N . PRO A 1 208 ? -22.002 2.835 3.355 1.00 91.62 208 PRO A N 1
ATOM 1674 C CA . PRO A 1 208 ? -23.322 3.052 3.957 1.00 91.62 208 PRO A CA 1
ATOM 1675 C C . PRO A 1 208 ? -24.105 1.774 4.307 1.00 91.62 208 PRO A C 1
ATOM 1677 O O . PRO A 1 208 ? -25.054 1.844 5.083 1.00 91.62 208 PRO A O 1
ATOM 1680 N N . ASN A 1 209 ? -23.729 0.620 3.746 1.00 92.75 209 ASN A N 1
ATOM 1681 C CA . ASN A 1 209 ? -24.330 -0.687 4.014 1.00 92.75 209 ASN A CA 1
ATOM 1682 C C . ASN A 1 209 ? -23.532 -1.502 5.052 1.00 92.75 209 ASN A C 1
ATOM 1684 O O . ASN A 1 209 ? -23.846 -2.670 5.283 1.00 92.75 209 ASN A O 1
ATOM 1688 N N . GLY A 1 210 ? -22.495 -0.917 5.660 1.00 92.38 210 GLY A N 1
ATOM 1689 C CA . GLY A 1 210 ? -21.636 -1.571 6.644 1.00 92.38 210 GLY A CA 1
ATOM 1690 C C . GLY A 1 210 ? -20.559 -2.482 6.047 1.00 92.38 210 GLY A C 1
ATOM 1691 O O . GLY A 1 210 ? -19.935 -3.244 6.785 1.00 92.38 210 GLY A O 1
ATOM 1692 N N . ILE A 1 211 ? -20.310 -2.427 4.734 1.00 94.56 211 ILE A N 1
ATOM 1693 C CA . ILE A 1 211 ? -19.180 -3.127 4.118 1.00 94.56 211 ILE A CA 1
ATOM 1694 C C . ILE A 1 211 ? -17.893 -2.511 4.655 1.00 94.56 211 ILE A C 1
ATOM 1696 O O . ILE A 1 211 ? -17.638 -1.322 4.479 1.00 94.56 211 ILE A O 1
ATOM 1700 N N . GLN A 1 212 ? -17.073 -3.354 5.270 1.00 96.81 212 GLN A N 1
ATOM 1701 C CA . GLN A 1 212 ? -15.738 -3.019 5.741 1.00 96.81 212 GLN A CA 1
ATOM 1702 C C . GLN A 1 212 ? -14.799 -2.786 4.550 1.00 96.81 212 GLN A C 1
ATOM 1704 O O . GLN A 1 212 ? -14.673 -3.645 3.672 1.00 96.81 212 GLN A O 1
ATOM 1709 N N . ARG A 1 213 ? -14.150 -1.618 4.504 1.00 97.75 213 ARG A N 1
ATOM 1710 C CA . ARG A 1 213 ? -13.259 -1.208 3.413 1.00 97.75 213 ARG A CA 1
ATOM 1711 C C . ARG A 1 213 ? -11.924 -0.700 3.945 1.00 97.75 213 ARG A C 1
ATOM 1713 O O . ARG A 1 213 ? -11.817 -0.222 5.070 1.00 97.75 213 ARG A O 1
ATOM 1720 N N . LEU A 1 214 ? -10.901 -0.783 3.103 1.00 98.00 214 LEU A N 1
ATOM 1721 C CA . LEU A 1 214 ? -9.527 -0.384 3.395 1.00 98.00 214 LEU A CA 1
ATOM 1722 C C . LEU A 1 214 ? -9.003 -1.050 4.691 1.00 98.00 214 LEU A C 1
ATOM 1724 O O . LEU A 1 214 ? -8.797 -0.367 5.702 1.00 98.00 214 LEU A O 1
ATOM 1728 N N . PRO A 1 215 ? -8.848 -2.390 4.686 1.00 98.00 215 PRO A N 1
ATOM 1729 C CA . PRO A 1 215 ? -8.415 -3.159 5.853 1.00 98.00 215 PRO A CA 1
ATOM 1730 C C . PRO A 1 215 ? -7.042 -2.721 6.346 1.00 98.00 215 PRO A C 1
ATOM 1732 O O . PRO A 1 215 ? -6.132 -2.534 5.542 1.00 98.00 215 PRO A O 1
ATOM 1735 N N . SER A 1 216 ? -6.868 -2.624 7.666 1.00 98.06 216 SER A N 1
ATOM 1736 C CA . SER A 1 216 ? -5.544 -2.471 8.261 1.00 98.06 216 SER A CA 1
ATOM 1737 C C . SER A 1 216 ? -4.912 -3.844 8.499 1.00 98.06 216 SER A C 1
ATOM 1739 O O . SER A 1 216 ? -5.341 -4.587 9.393 1.00 98.06 216 SER A O 1
ATOM 1741 N N . PRO A 1 217 ? -3.912 -4.218 7.693 1.00 97.94 217 PRO A N 1
ATOM 1742 C CA . PRO A 1 217 ? -3.464 -5.584 7.581 1.00 97.94 217 PRO A CA 1
ATOM 1743 C C . PRO A 1 217 ? -2.744 -6.079 8.833 1.00 97.94 217 PRO A C 1
ATOM 1745 O O . PRO A 1 217 ? -2.082 -5.323 9.545 1.00 97.94 217 PRO A O 1
ATOM 1748 N N . LYS A 1 218 ? -2.838 -7.387 9.075 1.00 97.69 218 LYS A N 1
ATOM 1749 C CA . LYS A 1 218 ? -2.096 -8.059 10.150 1.00 97.69 218 LYS A CA 1
ATOM 1750 C C . LYS A 1 218 ? -0.628 -8.258 9.791 1.00 97.69 218 LYS A C 1
ATOM 1752 O O . LYS A 1 218 ? 0.231 -8.197 10.667 1.00 97.69 218 LYS A O 1
ATOM 1757 N N . ILE A 1 219 ? -0.354 -8.535 8.519 1.00 97.12 219 ILE A N 1
ATOM 1758 C CA . ILE A 1 219 ? 0.978 -8.860 8.011 1.00 97.12 219 ILE A CA 1
ATOM 1759 C C . ILE A 1 219 ? 1.198 -8.130 6.688 1.00 97.12 219 ILE A C 1
ATOM 1761 O O . ILE A 1 219 ? 0.316 -8.126 5.831 1.00 97.12 219 ILE A O 1
ATOM 1765 N N . TYR A 1 220 ? 2.397 -7.575 6.523 1.00 97.94 220 TYR A N 1
ATOM 1766 C CA . TYR A 1 220 ? 2.980 -7.254 5.222 1.00 97.94 220 TYR A CA 1
ATOM 1767 C C . TYR A 1 220 ? 3.966 -8.355 4.846 1.00 97.94 220 TYR A C 1
ATOM 1769 O O . TYR A 1 220 ? 4.712 -8.831 5.704 1.00 97.94 220 TYR A O 1
ATOM 1777 N N . TYR A 1 221 ? 3.976 -8.754 3.580 1.00 97.50 221 TYR A N 1
ATOM 1778 C CA . TYR A 1 221 ? 4.911 -9.749 3.065 1.00 97.50 221 TYR A CA 1
ATOM 1779 C C . TYR A 1 221 ? 5.528 -9.294 1.744 1.00 97.50 221 TYR A C 1
ATOM 1781 O O . TYR A 1 221 ? 4.968 -8.466 1.022 1.00 97.50 221 TYR A O 1
ATOM 1789 N N . LYS A 1 222 ? 6.696 -9.856 1.435 1.00 97.31 222 LYS A N 1
ATOM 1790 C CA . LYS A 1 222 ? 7.373 -9.707 0.151 1.00 97.31 222 LYS A CA 1
ATOM 1791 C C . LYS A 1 222 ? 8.012 -11.044 -0.205 1.00 97.31 222 LYS A C 1
ATOM 1793 O O . LYS A 1 222 ? 8.930 -11.468 0.482 1.00 97.31 222 LYS A O 1
ATOM 1798 N N . ASN A 1 223 ? 7.498 -11.682 -1.250 1.00 97.69 223 ASN A N 1
ATOM 1799 C CA . ASN A 1 223 ? 7.998 -12.955 -1.760 1.00 97.69 223 ASN A CA 1
ATOM 1800 C C . ASN A 1 223 ? 8.859 -12.688 -2.998 1.00 97.69 223 ASN A C 1
ATOM 1802 O O . ASN A 1 223 ? 8.404 -12.024 -3.936 1.00 97.69 223 ASN A O 1
ATOM 1806 N N . LEU A 1 224 ? 10.081 -13.213 -3.016 1.00 97.88 224 LEU A N 1
ATOM 1807 C CA . LEU A 1 224 ? 11.007 -13.116 -4.141 1.00 97.88 224 LEU A CA 1
ATOM 1808 C C . LEU A 1 224 ? 11.032 -14.455 -4.878 1.00 97.88 224 LEU A C 1
ATOM 1810 O O . LEU A 1 224 ? 11.523 -15.451 -4.354 1.00 97.88 224 LEU A O 1
ATOM 1814 N N . HIS A 1 225 ? 10.510 -14.480 -6.100 1.00 97.69 225 HIS A N 1
ATOM 1815 C CA . HIS A 1 225 ? 10.459 -15.679 -6.927 1.00 97.69 225 HIS A CA 1
ATOM 1816 C C . HIS A 1 225 ? 11.527 -15.622 -8.024 1.00 97.69 225 HIS A C 1
ATOM 1818 O O . HIS A 1 225 ? 11.414 -14.862 -8.988 1.00 97.69 225 HIS A O 1
ATOM 1824 N N . ASP A 1 226 ? 12.564 -16.444 -7.878 1.00 95.81 226 ASP A N 1
ATOM 1825 C CA . ASP A 1 226 ? 13.560 -16.708 -8.914 1.00 95.81 226 ASP A CA 1
ATOM 1826 C C . ASP A 1 226 ? 13.023 -17.788 -9.859 1.00 95.81 226 ASP A C 1
ATOM 1828 O O . ASP A 1 226 ? 13.191 -18.992 -9.641 1.00 95.81 226 ASP A O 1
ATOM 1832 N N . GLU A 1 227 ? 12.346 -17.339 -10.915 1.00 92.19 227 GLU A N 1
ATOM 1833 C CA . GLU A 1 227 ? 11.727 -18.219 -11.910 1.00 92.19 227 GLU A CA 1
ATOM 1834 C C . GLU A 1 227 ? 12.764 -19.059 -12.670 1.00 92.19 227 GLU A C 1
ATOM 1836 O O . GLU A 1 227 ? 12.479 -20.194 -13.058 1.00 92.19 227 GLU A O 1
ATOM 1841 N N . GLN A 1 228 ? 13.978 -18.531 -12.859 1.00 90.38 228 GLN A N 1
ATOM 1842 C CA . GLN A 1 228 ? 15.037 -19.209 -13.601 1.00 90.38 228 GLN A CA 1
ATOM 1843 C C . GLN A 1 228 ? 15.565 -20.418 -12.825 1.00 90.38 228 GLN A C 1
ATOM 1845 O O . GLN A 1 228 ? 15.745 -21.494 -13.398 1.00 90.38 228 GLN A O 1
ATOM 1850 N N . ASN A 1 229 ? 15.788 -20.248 -11.523 1.00 92.31 229 ASN A N 1
ATOM 1851 C CA . ASN A 1 229 ? 16.359 -21.284 -10.665 1.00 92.31 229 ASN A CA 1
ATOM 1852 C C . ASN A 1 229 ? 15.305 -22.049 -9.850 1.00 92.31 229 ASN A C 1
ATOM 1854 O O . ASN A 1 229 ? 15.666 -22.926 -9.066 1.00 92.31 229 ASN A O 1
ATOM 1858 N N . LYS A 1 230 ? 14.011 -21.750 -10.043 1.00 91.88 230 LYS A N 1
ATOM 1859 C CA . LYS A 1 230 ? 12.886 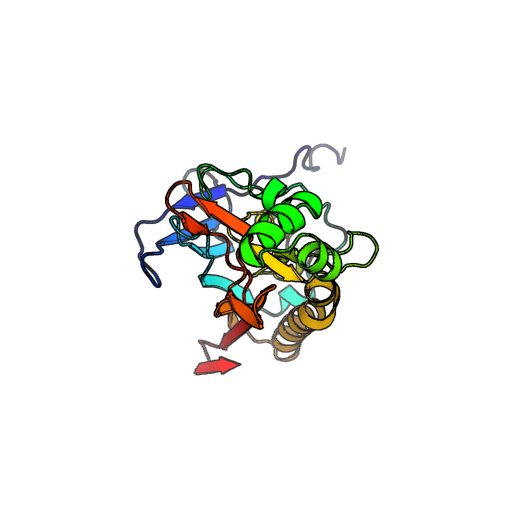-22.304 -9.266 1.00 91.88 230 LYS A CA 1
ATOM 1860 C C . LYS A 1 230 ? 13.074 -22.105 -7.756 1.00 91.88 230 LYS A C 1
ATOM 1862 O O . LYS A 1 230 ? 12.775 -22.995 -6.960 1.00 91.88 230 LYS A O 1
ATOM 1867 N N . GLY A 1 231 ? 13.618 -20.949 -7.380 1.00 91.69 231 GLY A N 1
ATOM 1868 C CA . GLY A 1 231 ? 13.899 -20.563 -6.000 1.00 91.69 231 GLY A CA 1
ATOM 1869 C C . GLY A 1 231 ? 12.867 -19.574 -5.467 1.00 91.69 231 GLY A C 1
ATOM 1870 O O . GLY A 1 231 ? 12.334 -18.762 -6.220 1.00 91.69 231 GLY A O 1
ATOM 1871 N N . GLY A 1 232 ? 12.598 -19.627 -4.165 1.00 90.81 232 GLY A N 1
ATOM 1872 C CA . GLY A 1 232 ? 11.705 -18.695 -3.479 1.00 90.81 232 GLY A CA 1
ATOM 1873 C C . GLY A 1 232 ? 12.300 -18.249 -2.149 1.00 90.81 232 GLY A C 1
ATOM 1874 O O . GLY A 1 232 ? 12.934 -19.059 -1.466 1.00 90.81 232 GLY A O 1
ATOM 1875 N N . ILE A 1 233 ? 12.108 -16.974 -1.811 1.00 84.19 233 ILE A N 1
ATOM 1876 C CA . ILE A 1 233 ? 12.467 -16.365 -0.521 1.00 84.19 233 ILE A CA 1
ATOM 1877 C C . ILE A 1 233 ? 11.270 -15.580 -0.006 1.00 84.19 233 ILE A C 1
ATOM 1879 O O . ILE A 1 233 ? 10.666 -14.850 -0.828 1.00 84.19 233 ILE A O 1
#

Sequence (233 aa):
QFNEFSCVENWFSAARRTNVPCEQGATIVEVGFDMGTRFPKIMDICHNYRTFENHWIKHEFHVAHDGFQQGVPRPDWHQGDFQQGVNVNLLYTVNRQRQTLAQTLGSQALADQLVIDATSGIFMARGHIAARADFIYGTQQNATLWFLNAAPQWQNFNDGNWLRIEDSARSFVASRNLRVTVYGGTYGVHTQTDANGDQQPIYLDFDPNGIQRLPSPKIYYKNLHDEQNKGGI

InterPro domains:
  IPR001604 DNA/RNA non-specific endonuclease/pyrophosphatase/phosphodiesterase domain [PF01223] (26-230)
  IPR001604 DNA/RNA non-specific endonuclease/pyrophosphatase/phosphodiesterase domain [SM00892] (39-230)
  IPR040255 Non-specific endonuclease [PTHR13966] (11-230)
  IPR044925 His-Me finger superfamily [SSF54060] (19-230)
  IPR044929 DNA/RNA non-specific endonuclease superfamily [G3DSA:3.40.570.10] (38-232)

Radius of gyration: 18.74 Å; chains: 1; bounding box: 49×48×55 Å

Foldseek 3Di:
DCVVVDDPDFQAKDKAFDPAADPPRFGKIFIAHDPPVDGPTAKIWRADLQFRFGAKMKGKAFQCLLVADPPQDADAAAADPSNPPDDVVVLQALVLQLVQVCVQQVHSVVSCVQRPHVVVLRGWHFQFLQALSSDRYSSVSNSSRYSSRGATDRRCCRVPVVVVVNSCVNVVNNVVRAMWIKMKHFAAFAWDQHPVRDTTGDASDADPVRRGHRGHGPDIDMWTARPPVRDID

Organism: Culex tarsalis (NCBI:txid7177)

pLDDT: mean 94.51, std 8.56, range [48.56, 98.69]